Protein AF-0000000083902390 (afdb_homodimer)

Radius of gyration: 23.1 Å; Cα contacts (8 Å, |Δi|>4): 603; chains: 2; bounding box: 113×64×59 Å

Secondary structure (DSSP, 8-state):
----------------S-SEEEESSS--EETTS-EEEEEEESS---EEEEEEEEE-SS-EEEEEEEETTTEEEE-TT-TTTEEEEEE-SSEEEEEE-S--GGG-EEEEEEEEETTTEEEEEEEEE-EE-GGGS--/----------------S-SEEEESTT--EETTS-EEEEEEESS---EEEEEEEEE-SS-EEEEEEEETTTEEEE-TT-TTTEEEEEE-SSEEEEEE-S--GGG-EEEEEEEEETTTEEEEEEEEE-EE-GGGS--

Structure (mmCIF, N/CA/C/O backbone):
data_AF-0000000083902390-model_v1
#
loop_
_entity.id
_entity.type
_entity.pdbx_description
1 polymer 'Ig-like domain-containing protein'
#
loop_
_atom_site.group_PDB
_atom_site.id
_atom_site.type_symbol
_atom_site.label_atom_id
_atom_site.label_alt_id
_atom_site.label_comp_id
_atom_site.label_asym_id
_atom_site.label_entity_id
_atom_site.label_seq_id
_atom_site.pdbx_PDB_ins_code
_atom_site.Cartn_x
_atom_site.Cartn_y
_atom_site.Cartn_z
_atom_site.occupancy
_atom_site.B_iso_or_equiv
_atom_site.auth_seq_id
_atom_site.auth_comp_id
_atom_site.auth_asym_id
_atom_site.auth_atom_id
_atom_site.pdbx_PDB_model_num
ATOM 1 N N . PHE A 1 1 ? 56.688 8.805 22 1 36.19 1 PHE A N 1
ATOM 2 C CA . PHE A 1 1 ? 56 7.875 21.094 1 36.19 1 PHE A CA 1
ATOM 3 C C . PHE A 1 1 ? 54.531 7.77 21.422 1 36.19 1 PHE A C 1
ATOM 5 O O . PHE A 1 1 ? 54.125 6.969 22.281 1 36.19 1 PHE A O 1
ATOM 12 N N . THR A 1 2 ? 53.844 8.969 21.641 1 42.72 2 THR A N 1
ATOM 13 C CA . THR A 1 2 ? 52.406 9.078 21.891 1 42.72 2 THR A CA 1
ATOM 14 C C . THR A 1 2 ? 51.594 8.617 20.672 1 42.72 2 THR A C 1
ATOM 16 O O . THR A 1 2 ? 51.719 9.203 19.594 1 42.72 2 THR A O 1
ATOM 19 N N . ALA A 1 3 ? 51.406 7.199 20.5 1 41.97 3 ALA A N 1
ATOM 20 C CA . ALA A 1 3 ? 50.531 6.562 19.531 1 41.97 3 ALA A CA 1
ATOM 21 C C . ALA A 1 3 ? 49.125 7.176 19.547 1 41.97 3 ALA A C 1
ATOM 23 O O . ALA A 1 3 ? 48.438 7.148 20.578 1 41.97 3 ALA A O 1
ATOM 24 N N . ASN A 1 4 ? 48.875 8.266 18.859 1 47.88 4 ASN A N 1
ATOM 25 C CA . ASN A 1 4 ? 47.562 8.805 18.578 1 47.88 4 ASN A CA 1
ATOM 26 C C . ASN A 1 4 ? 46.656 7.762 17.938 1 47.88 4 ASN A C 1
ATOM 28 O O . ASN A 1 4 ? 46.844 7.402 16.781 1 47.88 4 ASN A O 1
ATOM 32 N N . LEU A 1 5 ? 46.125 6.762 18.656 1 40.41 5 LEU A N 1
ATOM 33 C CA . LEU A 1 5 ? 45.125 5.84 18.125 1 40.41 5 LEU A CA 1
ATOM 34 C C . LEU A 1 5 ? 43.906 6.598 17.609 1 40.41 5 LEU A C 1
ATOM 36 O O . LEU A 1 5 ? 43.156 7.195 18.391 1 40.41 5 LEU A O 1
ATOM 40 N N . LYS A 1 6 ? 44 7.109 16.391 1 46 6 LYS A N 1
ATOM 41 C CA . LYS A 1 6 ? 42.812 7.613 15.703 1 46 6 LYS A CA 1
ATOM 42 C C . LYS A 1 6 ? 41.719 6.57 15.672 1 46 6 LYS A C 1
ATOM 44 O O . LYS A 1 6 ? 41.875 5.488 15.102 1 46 6 LYS A O 1
ATOM 49 N N . THR A 1 7 ? 40.75 6.562 16.641 1 49.62 7 THR A N 1
ATOM 50 C CA . THR A 1 7 ? 39.531 5.758 16.594 1 49.62 7 THR A CA 1
ATOM 51 C C . THR A 1 7 ? 38.812 5.957 15.273 1 49.62 7 THR A C 1
ATOM 53 O O . THR A 1 7 ? 38.375 7.066 14.953 1 49.62 7 THR A O 1
ATOM 56 N N . LEU A 1 8 ? 39.094 5.254 14.227 1 48.78 8 LEU A N 1
ATOM 57 C CA . LEU A 1 8 ? 38.25 5.168 13.016 1 48.78 8 LEU A CA 1
ATOM 58 C C . LEU A 1 8 ? 36.812 4.828 13.359 1 48.78 8 LEU A C 1
ATOM 60 O O . LEU A 1 8 ? 36.531 3.73 13.844 1 48.78 8 LEU A O 1
ATOM 64 N N . ILE A 1 9 ? 36.031 5.855 13.75 1 48.84 9 ILE A N 1
ATOM 65 C CA . ILE A 1 9 ? 34.594 5.691 13.891 1 48.84 9 ILE A CA 1
ATOM 66 C C . ILE A 1 9 ? 34 5.082 12.617 1 48.84 9 ILE A C 1
ATOM 68 O O . ILE A 1 9 ? 33.969 5.734 11.57 1 48.84 9 ILE A O 1
ATOM 72 N N . VAL A 1 10 ? 34.219 3.84 12.328 1 48 10 VAL A N 1
ATOM 73 C CA . VAL A 1 10 ? 33.531 3.141 11.242 1 48 10 VAL A CA 1
ATOM 74 C C . VAL A 1 10 ? 32 3.326 11.383 1 48 10 VAL A C 1
ATOM 76 O O . VAL A 1 10 ? 31.406 2.838 12.336 1 48 10 VAL A O 1
ATOM 79 N N . LEU A 1 11 ? 31.469 4.453 11.016 1 40.28 11 LEU A N 1
ATOM 80 C CA . LEU A 1 11 ? 30.031 4.594 10.812 1 40.28 11 LEU A CA 1
ATOM 81 C C . LEU A 1 11 ? 29.484 3.445 9.961 1 40.28 11 LEU A C 1
ATOM 83 O O . LEU A 1 11 ? 29.719 3.404 8.75 1 40.28 11 LEU A O 1
ATOM 87 N N . LYS A 1 12 ? 29.438 2.285 10.539 1 42.78 12 LYS A N 1
ATOM 88 C CA . LYS A 1 12 ? 28.688 1.219 9.891 1 42.78 12 LYS A CA 1
ATOM 89 C C . LYS A 1 12 ? 27.359 1.739 9.344 1 42.78 12 LYS A C 1
ATOM 91 O O . LYS A 1 12 ? 26.484 2.15 10.109 1 42.78 12 LYS A O 1
ATOM 96 N N . LEU A 1 13 ? 27.359 2.414 8.219 1 43.66 13 LEU A N 1
ATOM 97 C CA . LEU A 1 13 ? 26.109 2.605 7.488 1 43.66 13 LEU A CA 1
ATOM 98 C C . LEU A 1 13 ? 25.25 1.348 7.547 1 43.66 13 LEU A C 1
ATOM 100 O O . LEU A 1 13 ? 25.484 0.392 6.805 1 43.66 13 LEU A O 1
ATOM 104 N N . LEU A 1 14 ? 24.875 1.017 8.664 1 44.88 14 LEU A N 1
ATOM 105 C CA . LEU A 1 14 ? 23.781 0.05 8.672 1 44.88 14 LEU A CA 1
ATOM 106 C C . LEU A 1 14 ? 22.781 0.354 7.57 1 44.88 14 LEU A C 1
ATOM 108 O O . LEU A 1 14 ? 22.062 1.362 7.629 1 44.88 14 LEU A O 1
ATOM 112 N N . ARG A 1 15 ? 23.125 0.021 6.312 1 44.94 15 ARG A N 1
ATOM 113 C CA . ARG A 1 15 ? 22.156 0.069 5.227 1 44.94 15 ARG A CA 1
ATOM 114 C C . ARG A 1 15 ? 20.766 -0.348 5.707 1 44.94 15 ARG A C 1
ATOM 116 O O . ARG A 1 15 ? 20.547 -1.515 6.039 1 44.94 15 ARG A O 1
ATOM 123 N N . SER A 1 16 ? 20.062 0.597 6.34 1 52.31 16 SER A N 1
ATOM 124 C CA . SER A 1 16 ? 18.672 0.329 6.664 1 52.31 16 SER A CA 1
ATOM 125 C C . SER A 1 16 ? 17.891 -0.149 5.441 1 52.31 16 SER A C 1
ATOM 127 O O . SER A 1 16 ? 18 0.441 4.363 1 52.31 16 SER A O 1
ATOM 129 N N . TRP A 1 17 ? 17.453 -1.307 5.34 1 61.53 17 TRP A N 1
ATOM 130 C CA . TRP A 1 17 ? 16.625 -1.966 4.344 1 61.53 17 TRP A CA 1
ATOM 131 C C . TRP A 1 17 ? 15.375 -1.135 4.039 1 61.53 17 TRP A C 1
ATOM 133 O O . TRP A 1 17 ? 14.625 -1.444 3.111 1 61.53 17 TRP A O 1
ATOM 143 N N . GLN A 1 18 ? 15.453 0.035 4.707 1 73.81 18 GLN A N 1
ATOM 144 C CA . GLN A 1 18 ? 14.25 0.835 4.504 1 73.81 18 GLN A CA 1
ATOM 145 C C . GLN A 1 18 ? 14.438 1.815 3.35 1 73.81 18 GLN A C 1
ATOM 147 O O . GLN A 1 18 ? 15.344 2.65 3.371 1 73.81 18 GLN A O 1
ATOM 152 N N . LYS A 1 19 ? 13.586 1.744 2.396 1 90.12 19 LYS A N 1
ATOM 153 C CA . LYS A 1 19 ? 13.648 2.553 1.183 1 90.12 19 LYS A CA 1
ATOM 154 C C . LYS A 1 19 ? 13.016 3.922 1.398 1 90.12 19 LYS A C 1
ATOM 156 O O . LYS A 1 19 ? 13.242 4.852 0.62 1 90.12 19 LYS A O 1
ATOM 161 N N . ILE A 1 20 ? 12.328 4.117 2.525 1 94.12 20 ILE A N 1
ATOM 162 C CA . ILE A 1 20 ? 11.625 5.363 2.814 1 94.12 20 ILE A CA 1
ATOM 163 C C . ILE A 1 20 ? 12.055 5.898 4.176 1 94.12 20 ILE A C 1
ATOM 165 O O . ILE A 1 20 ? 12.086 5.152 5.16 1 94.12 20 ILE A O 1
ATOM 169 N N . GLN A 1 21 ? 12.453 7.188 4.262 1 93.81 21 GLN A N 1
ATOM 170 C CA . GLN A 1 21 ? 12.656 7.891 5.523 1 93.81 21 GLN A CA 1
ATOM 171 C C . GLN A 1 21 ? 11.383 8.586 5.98 1 93.81 21 GLN A C 1
ATOM 173 O O . GLN A 1 21 ? 10.789 9.367 5.227 1 93.81 21 GLN A O 1
ATOM 178 N N . VAL A 1 22 ? 11.055 8.289 7.176 1 93.19 22 VAL A N 1
ATOM 179 C CA . VAL A 1 22 ? 9.844 8.883 7.723 1 93.19 22 VAL A CA 1
ATOM 180 C C . VAL A 1 22 ? 10.203 9.828 8.875 1 93.19 22 VAL A C 1
ATOM 182 O O . VAL A 1 22 ? 11.078 9.523 9.68 1 93.19 22 VAL A O 1
ATOM 185 N N . MET A 1 23 ? 9.523 10.93 8.852 1 87.44 23 MET A N 1
ATOM 186 C CA . MET A 1 23 ? 9.648 11.875 9.961 1 87.44 23 MET A CA 1
ATOM 187 C C . MET A 1 23 ? 8.289 12.172 10.586 1 87.44 23 MET A C 1
ATOM 189 O O . MET A 1 23 ? 7.285 12.25 9.883 1 87.44 23 MET A O 1
ATOM 193 N N . GLY A 1 24 ? 8.219 12.359 12.031 1 72.31 24 GLY A N 1
ATOM 194 C CA . GLY A 1 24 ? 7.004 12.695 12.766 1 72.31 24 GLY A CA 1
ATOM 195 C C . GLY A 1 24 ? 6.629 11.664 13.805 1 72.31 24 GLY A C 1
ATOM 196 O O . GLY A 1 24 ? 5.715 11.883 14.602 1 72.31 24 GLY A O 1
ATOM 197 N N . GLU A 1 25 ? 7.199 10.328 13.719 1 63.97 25 GLU A N 1
ATOM 198 C CA . GLU A 1 25 ? 6.848 9.195 14.578 1 63.97 25 GLU A CA 1
ATOM 199 C C . GLU A 1 25 ? 6.969 9.57 16.062 1 63.97 25 GLU A C 1
ATOM 201 O O . GLU A 1 25 ? 6.168 9.125 16.875 1 63.97 25 GLU A O 1
ATOM 206 N N . LYS A 1 26 ? 8.086 10.227 16.422 1 62 26 LYS A N 1
ATOM 207 C CA . LYS A 1 26 ? 8.555 10.117 17.797 1 62 26 LYS A CA 1
ATOM 208 C C . LYS A 1 26 ? 7.941 11.211 18.672 1 62 26 LYS A C 1
ATOM 210 O O . LYS A 1 26 ? 8.039 11.156 19.906 1 62 26 LYS A O 1
ATOM 215 N N . LEU A 1 27 ? 7.23 12.086 18.141 1 65.38 27 LEU A N 1
ATOM 216 C CA . LEU A 1 27 ? 6.875 13.07 19.156 1 65.38 27 LEU A CA 1
ATOM 217 C C . LEU A 1 27 ? 5.363 13.25 19.25 1 65.38 27 LEU A C 1
ATOM 219 O O . LEU A 1 27 ? 4.691 13.359 18.219 1 65.38 27 LEU A O 1
ATOM 223 N N . GLY A 1 28 ? 4.629 12.742 20.359 1 87.62 28 GLY A N 1
ATOM 224 C CA . GLY A 1 28 ? 3.229 13.008 20.656 1 87.62 28 GLY A CA 1
ATOM 225 C C . GLY A 1 28 ? 2.836 14.453 20.422 1 87.62 28 GLY A C 1
ATOM 226 O O . GLY A 1 28 ? 3.67 15.352 20.531 1 87.62 28 GLY A O 1
ATOM 227 N N . THR A 1 29 ? 1.755 14.641 19.922 1 94.69 29 THR A N 1
ATOM 228 C CA . THR A 1 29 ? 1.201 15.969 19.703 1 94.69 29 THR A CA 1
ATOM 229 C C . THR A 1 29 ? 0.024 16.219 20.625 1 94.69 29 THR A C 1
ATOM 231 O O . THR A 1 29 ? -0.814 15.344 20.844 1 94.69 29 THR A O 1
ATOM 234 N N . ALA A 1 30 ? 0.014 17.438 21.219 1 94.62 30 ALA A N 1
ATOM 235 C CA . ALA A 1 30 ? -1.088 17.781 22.109 1 94.62 30 ALA A CA 1
ATOM 236 C C . ALA A 1 30 ? -2.365 18.062 21.328 1 94.62 30 ALA A C 1
ATOM 238 O O . ALA A 1 30 ? -2.312 18.594 20.219 1 94.62 30 ALA A O 1
ATOM 239 N N . VAL A 1 31 ? -3.492 17.703 22.016 1 96.38 31 VAL A N 1
ATOM 240 C CA . VAL A 1 31 ? -4.785 18.047 21.438 1 96.38 31 VAL A CA 1
ATOM 241 C C . VAL A 1 31 ? -4.816 19.531 21.094 1 96.38 31 VAL A C 1
ATOM 243 O O . VAL A 1 31 ? -4.391 20.375 21.891 1 96.38 31 VAL A O 1
ATOM 246 N N . GLY A 1 32 ? -5.348 19.812 19.875 1 96.44 32 GLY A N 1
ATOM 247 C CA . GLY A 1 32 ? -5.48 21.188 19.438 1 96.44 32 GLY A CA 1
ATOM 248 C C . GLY A 1 32 ? -4.297 21.688 18.625 1 96.44 32 GLY A C 1
ATOM 249 O O . GLY A 1 32 ? -4.379 22.719 17.969 1 96.44 32 GLY A O 1
ATOM 250 N N . GLU A 1 33 ? -3.203 21.016 18.688 1 96.06 33 GLU A N 1
ATOM 251 C CA . GLU A 1 33 ? -2.02 21.375 17.922 1 96.06 33 GLU A CA 1
ATOM 252 C C . GLU A 1 33 ? -2 20.672 16.562 1 96.06 33 GLU A C 1
ATOM 254 O O . GLU A 1 33 ? -2.814 19.781 16.312 1 96.06 33 GLU A O 1
ATOM 259 N N . ASP A 1 34 ? -1.104 21.109 15.727 1 96.31 34 ASP A N 1
ATOM 260 C CA . ASP A 1 34 ? -0.92 20.5 14.422 1 96.31 34 ASP A CA 1
ATOM 261 C C . ASP A 1 34 ? 0.193 19.453 14.461 1 96.31 34 ASP A C 1
ATOM 263 O O . ASP A 1 34 ? 1.156 19.594 15.211 1 96.31 34 ASP A O 1
ATOM 267 N N . ALA A 1 35 ? 0.021 18.453 13.664 1 96.5 35 ALA A N 1
ATOM 268 C CA . ALA A 1 35 ? 1.023 17.406 13.617 1 96.5 35 ALA A CA 1
ATOM 269 C C . ALA A 1 35 ? 1.551 17.203 12.195 1 96.5 35 ALA A C 1
ATOM 271 O O . ALA A 1 35 ? 0.817 16.766 11.312 1 96.5 35 ALA A O 1
ATOM 272 N N . PRO A 1 36 ? 2.855 17.438 11.953 1 96.88 36 PRO A N 1
ATOM 273 C CA . PRO A 1 36 ? 3.445 17.188 10.633 1 96.88 36 PRO A CA 1
ATOM 274 C C . PRO A 1 36 ? 3.871 15.734 10.445 1 96.88 36 PRO A C 1
ATOM 276 O O . PRO A 1 36 ? 4.379 15.109 11.383 1 96.88 36 PRO A O 1
ATOM 279 N N . LEU A 1 37 ? 3.607 15.227 9.297 1 96.94 37 LEU A N 1
ATOM 280 C CA . LEU A 1 37 ? 4.098 13.93 8.844 1 96.94 37 LEU A CA 1
ATOM 281 C C . LEU A 1 37 ? 4.824 14.055 7.508 1 96.94 37 LEU A C 1
ATOM 283 O O . LEU A 1 37 ? 4.336 14.734 6.594 1 96.94 37 LEU A O 1
ATOM 287 N N . SER A 1 38 ? 5.984 13.367 7.402 1 97.38 38 SER A N 1
ATOM 288 C CA . SER A 1 38 ? 6.77 13.484 6.18 1 97.38 38 SER A CA 1
ATOM 289 C C . SER A 1 38 ? 7.379 12.148 5.781 1 97.38 38 SER A C 1
ATOM 291 O O . SER A 1 38 ? 7.777 11.359 6.641 1 97.38 38 SER A O 1
ATOM 293 N N . CYS A 1 39 ? 7.422 11.945 4.508 1 97.44 39 CYS A N 1
ATOM 294 C CA . CYS A 1 39 ? 8.086 10.797 3.91 1 97.44 39 CYS A CA 1
ATOM 295 C C . CYS A 1 39 ? 9.039 11.227 2.797 1 97.44 39 CYS A C 1
ATOM 297 O O . CYS A 1 39 ? 8.719 12.133 2.023 1 97.44 39 CYS A O 1
ATOM 299 N N . GLN A 1 40 ? 10.156 10.539 2.748 1 98 40 GLN A N 1
ATOM 300 C CA . GLN A 1 40 ? 11.109 10.805 1.682 1 98 40 GLN A CA 1
ATOM 301 C C . GLN A 1 40 ? 11.727 9.516 1.149 1 98 40 GLN A C 1
ATOM 303 O O . GLN A 1 40 ? 12.18 8.672 1.925 1 98 40 GLN A O 1
ATOM 308 N N . LEU A 1 41 ? 11.664 9.422 -0.168 1 97.12 41 LEU A N 1
ATOM 309 C CA . LEU A 1 41 ? 12.375 8.32 -0.798 1 97.12 41 LEU A CA 1
ATOM 310 C C . LEU A 1 41 ? 13.883 8.547 -0.751 1 97.12 41 LEU A C 1
ATOM 312 O O . LEU A 1 41 ? 14.359 9.633 -1.087 1 97.12 41 LEU A O 1
ATOM 316 N N . LEU A 1 42 ? 14.57 7.477 -0.36 1 95.56 42 LEU A N 1
ATOM 317 C CA . LEU A 1 42 ? 16.016 7.594 -0.234 1 95.56 42 LEU A CA 1
ATOM 318 C C . LEU A 1 42 ? 16.703 7.367 -1.578 1 95.56 42 LEU A C 1
ATOM 320 O O . LEU A 1 42 ? 17.859 7.754 -1.766 1 95.56 42 LEU A O 1
ATOM 324 N N . GLU A 1 43 ? 16.094 6.703 -2.461 1 94.19 43 GLU A N 1
ATOM 325 C CA . GLU A 1 43 ? 16.578 6.508 -3.822 1 94.19 43 GLU A CA 1
ATOM 326 C C . GLU A 1 43 ? 15.672 7.207 -4.836 1 94.19 43 GLU A C 1
ATOM 328 O O . GLU A 1 43 ? 14.469 7.34 -4.609 1 94.19 43 GLU A O 1
ATOM 333 N N . THR A 1 44 ? 16.312 7.652 -5.891 1 95.31 44 THR A N 1
ATOM 334 C CA . THR A 1 44 ? 15.523 8.242 -6.961 1 95.31 44 THR A CA 1
ATOM 335 C C . THR A 1 44 ? 14.773 7.156 -7.734 1 95.31 44 THR A C 1
ATOM 337 O O . THR A 1 44 ? 15.383 6.184 -8.195 1 95.31 44 THR A O 1
ATOM 340 N N . LYS A 1 45 ? 13.492 7.324 -7.852 1 97.19 45 LYS A N 1
ATOM 341 C CA . LYS A 1 45 ? 12.633 6.414 -8.609 1 97.19 45 LYS A CA 1
ATOM 342 C C . LYS A 1 45 ? 11.68 7.188 -9.516 1 97.19 45 LYS A C 1
ATOM 344 O O . LYS A 1 45 ? 11.516 8.398 -9.367 1 97.19 45 LYS A O 1
ATOM 349 N N . ASP A 1 46 ? 11.195 6.461 -10.531 1 96.94 46 ASP A N 1
ATOM 350 C CA . ASP A 1 46 ? 10.102 7.016 -11.328 1 96.94 46 ASP A CA 1
ATOM 351 C C . ASP A 1 46 ? 8.766 6.863 -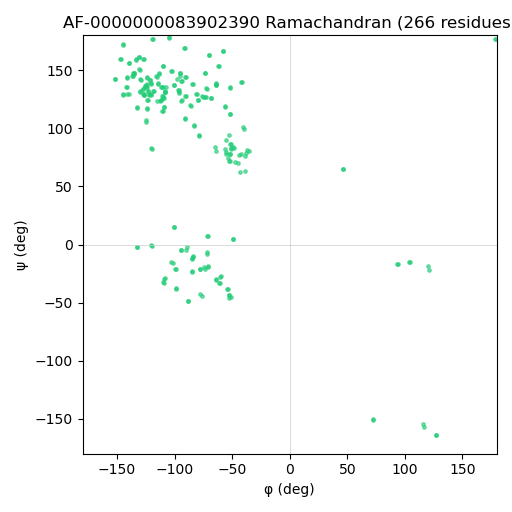10.609 1 96.94 46 ASP A C 1
ATOM 353 O O . ASP A 1 46 ? 8.086 5.848 -10.758 1 96.94 46 ASP A O 1
ATOM 357 N N . VAL A 1 47 ? 8.422 7.906 -9.883 1 97.88 47 VAL A N 1
ATOM 358 C CA . VAL A 1 47 ? 7.195 7.887 -9.086 1 97.88 47 VAL A CA 1
ATOM 359 C C . VAL A 1 47 ? 6.066 8.562 -9.859 1 97.88 47 VAL A C 1
ATOM 361 O O . VAL A 1 47 ? 6.23 9.672 -10.367 1 97.88 47 VAL A O 1
ATOM 364 N N . GLN A 1 48 ? 4.941 7.918 -9.883 1 97 48 GLN A N 1
ATOM 365 C CA . GLN A 1 48 ? 3.809 8.477 -10.617 1 97 48 GLN A CA 1
ATOM 366 C C . GLN A 1 48 ? 2.85 9.203 -9.68 1 97 48 GLN A C 1
ATOM 368 O O . GLN A 1 48 ? 2.268 10.219 -10.047 1 97 48 GLN A O 1
ATOM 373 N N . GLN A 1 49 ? 2.684 8.664 -8.547 1 98.06 49 GLN A N 1
ATOM 374 C CA . GLN A 1 49 ? 1.747 9.203 -7.57 1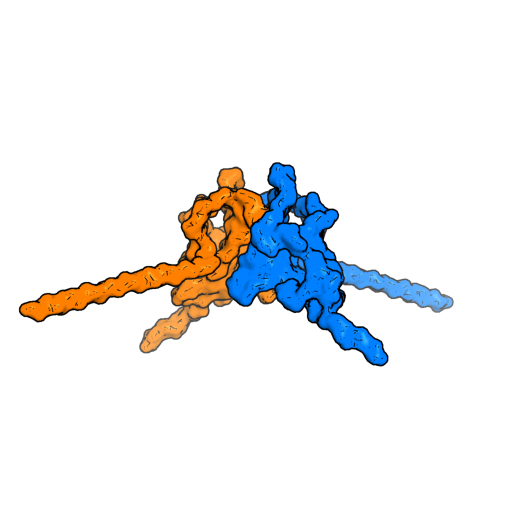 98.06 49 GLN A CA 1
ATOM 375 C C . GLN A 1 49 ? 2.186 8.867 -6.148 1 98.06 49 GLN A C 1
ATOM 377 O O . GLN A 1 49 ? 2.682 7.773 -5.887 1 98.06 49 GLN A O 1
ATOM 382 N N . VAL A 1 50 ? 1.999 9.773 -5.254 1 98.81 50 VAL A N 1
ATOM 383 C CA . VAL A 1 50 ? 2.148 9.523 -3.826 1 98.81 50 VAL A CA 1
ATOM 384 C C . VAL A 1 50 ? 0.777 9.516 -3.154 1 98.81 50 VAL A C 1
ATOM 386 O O . VAL A 1 50 ? -0.047 10.398 -3.408 1 98.81 50 VAL A O 1
ATOM 389 N N . THR A 1 51 ? 0.503 8.508 -2.344 1 98.81 51 THR A N 1
ATOM 390 C CA . THR A 1 51 ? -0.76 8.383 -1.624 1 98.81 51 THR 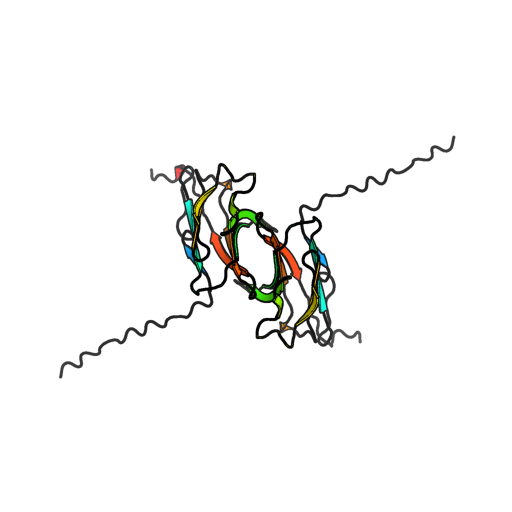A CA 1
ATOM 391 C C . THR A 1 51 ? -0.528 8.391 -0.116 1 98.81 51 THR A C 1
ATOM 393 O O . THR A 1 51 ? 0.39 7.738 0.38 1 98.81 51 THR A O 1
ATOM 396 N N . TRP A 1 52 ? -1.27 9.172 0.602 1 98.75 52 TRP A N 1
ATOM 397 C CA . TRP A 1 52 ? -1.335 9.109 2.059 1 98.75 52 TRP A CA 1
ATOM 398 C C . TRP A 1 52 ? -2.582 8.359 2.514 1 98.75 52 TRP A C 1
ATOM 400 O O . TRP A 1 52 ? -3.67 8.562 1.971 1 98.75 52 TRP A O 1
ATOM 410 N N . GLN A 1 53 ? -2.342 7.52 3.52 1 98.5 53 GLN A N 1
ATOM 411 C CA . GLN A 1 53 ? -3.443 6.73 4.055 1 98.5 53 GLN A CA 1
ATOM 412 C C . GLN A 1 53 ? -3.422 6.719 5.582 1 98.5 53 GLN A C 1
ATOM 414 O O . GLN A 1 53 ? -2.352 6.762 6.191 1 98.5 53 GLN A O 1
ATOM 419 N N . LYS A 1 54 ? -4.625 6.656 6.129 1 97.44 54 LYS A N 1
ATOM 420 C CA . LYS A 1 54 ? -4.758 6.34 7.547 1 97.44 54 LYS A CA 1
ATOM 421 C C . LYS A 1 54 ? -5.039 4.855 7.754 1 97.44 54 LYS A C 1
ATOM 423 O O . LYS A 1 54 ? -5.891 4.277 7.074 1 97.44 54 LYS A O 1
ATOM 428 N N . VAL A 1 55 ? -4.254 4.254 8.68 1 96.56 55 VAL A N 1
ATOM 429 C CA . VAL A 1 55 ? -4.434 2.836 8.969 1 96.56 55 VAL A CA 1
ATOM 430 C C . VAL A 1 55 ? -5.621 2.646 9.906 1 96.56 55 VAL A C 1
ATOM 432 O O . VAL A 1 55 ? -5.699 3.285 10.961 1 96.56 55 VAL A O 1
ATOM 435 N N . LEU A 1 56 ? -6.539 1.848 9.484 1 95.25 56 LEU A N 1
ATOM 436 C CA . LEU A 1 56 ? -7.652 1.431 10.328 1 95.25 56 LEU A CA 1
ATOM 437 C C . LEU A 1 56 ? -7.465 -0.005 10.805 1 95.25 56 LEU A C 1
ATOM 439 O O . LEU A 1 56 ? -6.402 -0.596 10.602 1 95.25 56 LEU A O 1
ATOM 443 N N . GLU A 1 57 ? -8.281 -0.561 11.555 1 89.38 57 GLU A N 1
ATOM 444 C CA . GLU A 1 57 ? -8.125 -1.876 12.164 1 89.38 57 GLU A CA 1
ATOM 445 C C . GLU A 1 57 ? -7.809 -2.939 11.125 1 89.38 57 GLU A C 1
ATOM 447 O O . GLU A 1 57 ? -6.844 -3.693 11.273 1 89.38 57 GLU A O 1
ATOM 452 N N . ARG A 1 58 ? -8.461 -2.957 10.016 1 85.25 58 ARG A N 1
ATOM 453 C CA . ARG A 1 58 ? -8.297 -4.047 9.062 1 85.25 58 ARG A CA 1
ATOM 454 C C . ARG A 1 58 ? -8.086 -3.514 7.645 1 85.25 58 ARG A C 1
ATOM 456 O O . ARG A 1 58 ? -8 -4.289 6.691 1 85.25 58 ARG A O 1
ATOM 463 N N . THR A 1 59 ? -8.148 -2.207 7.582 1 91.62 59 THR A N 1
ATOM 464 C CA . THR A 1 59 ? -8.07 -1.581 6.266 1 91.62 59 THR A CA 1
ATOM 465 C C . THR A 1 59 ? -7.316 -0.256 6.344 1 91.62 59 THR A C 1
ATOM 467 O O . THR A 1 59 ? -6.781 0.1 7.395 1 91.62 59 THR A O 1
ATOM 470 N N . GLU A 1 60 ? -7.074 0.293 5.242 1 96 60 GLU A N 1
ATOM 471 C CA . GLU A 1 60 ? -6.559 1.654 5.125 1 96 60 GLU A CA 1
ATOM 472 C C . GLU A 1 60 ? -7.559 2.564 4.418 1 96 60 GLU A C 1
ATOM 474 O O . GLU A 1 60 ? -8.266 2.131 3.506 1 96 60 GLU A O 1
ATOM 479 N N . ARG A 1 61 ? -7.562 3.732 4.859 1 96.81 61 ARG A N 1
ATOM 480 C CA . ARG A 1 61 ? -8.375 4.75 4.203 1 96.81 61 ARG A CA 1
ATOM 481 C C . ARG A 1 61 ? -7.504 5.785 3.504 1 96.81 61 ARG A C 1
ATOM 483 O O . ARG A 1 61 ? -6.629 6.391 4.125 1 96.81 61 ARG A O 1
ATOM 490 N N . ASN A 1 62 ? -7.801 6.008 2.219 1 98.12 62 ASN A N 1
ATOM 491 C CA . ASN A 1 62 ? -7.066 7.031 1.48 1 98.12 62 ASN A CA 1
ATOM 492 C C . ASN A 1 62 ? -7.387 8.43 1.993 1 98.12 62 ASN A C 1
ATOM 494 O O . ASN A 1 62 ? -8.555 8.828 2.041 1 98.12 62 ASN A O 1
ATOM 498 N N . ILE A 1 63 ? -6.367 9.133 2.332 1 98.69 63 ILE A N 1
ATOM 499 C CA . ILE A 1 63 ? -6.484 10.523 2.768 1 98.69 63 ILE A CA 1
ATOM 500 C C . ILE A 1 63 ? -6.426 11.445 1.557 1 98.69 63 ILE A C 1
ATOM 502 O O . ILE A 1 63 ? -7.23 12.375 1.438 1 98.69 63 ILE A O 1
ATOM 506 N N . GLY A 1 64 ? -5.48 11.25 0.71 1 98.69 64 GLY A N 1
ATOM 507 C CA . GLY A 1 64 ? -5.223 12.055 -0.475 1 98.69 64 GLY A CA 1
ATOM 508 C C . GLY A 1 64 ? -4.008 11.586 -1.257 1 98.69 64 GLY A C 1
ATOM 509 O O . GLY A 1 64 ? -3.361 10.609 -0.883 1 98.69 64 GLY A O 1
ATOM 510 N N . SER A 1 65 ? -3.83 12.305 -2.381 1 98.81 65 SER A N 1
ATOM 511 C CA . SER A 1 65 ? -2.723 11.93 -3.254 1 98.81 65 SER A CA 1
ATOM 512 C C . SER A 1 65 ? -2.125 13.148 -3.949 1 98.81 65 SER A C 1
ATOM 514 O O . SER A 1 65 ? -2.713 14.234 -3.928 1 98.81 65 SER A O 1
ATOM 516 N N . TYR A 1 66 ? -0.923 12.969 -4.383 1 98.88 66 TYR A N 1
ATOM 517 C CA . TYR A 1 66 ? -0.297 13.953 -5.262 1 98.88 66 TYR A CA 1
ATOM 518 C C . TYR A 1 66 ? 0.241 13.281 -6.523 1 98.88 66 TYR A C 1
ATOM 520 O O . TYR A 1 66 ? 0.861 12.219 -6.453 1 98.88 66 TYR A O 1
ATOM 528 N N . SER A 1 67 ? -0.002 13.82 -7.613 1 97.94 67 SER A N 1
ATOM 529 C CA . SER A 1 67 ? 0.611 13.516 -8.898 1 97.94 67 SER A CA 1
ATOM 530 C C . SER A 1 67 ? 0.889 14.781 -9.695 1 97.94 67 SER A C 1
ATOM 532 O O . SER A 1 67 ? 0.304 15.836 -9.422 1 97.94 67 SER A O 1
ATOM 534 N N . GLU A 1 68 ? 1.865 14.68 -10.625 1 97.12 68 GLU A N 1
ATOM 535 C CA . GLU A 1 68 ? 2.188 15.859 -11.422 1 97.12 68 GLU A CA 1
ATOM 536 C C . GLU A 1 68 ? 1.008 16.266 -12.297 1 97.12 68 GLU A C 1
ATOM 538 O O . GLU A 1 68 ? 0.797 17.469 -12.539 1 97.12 68 GLU A O 1
ATOM 543 N N . TYR A 1 69 ? 0.256 15.32 -12.664 1 95.75 69 TYR A N 1
ATOM 544 C CA . TYR A 1 69 ? -0.851 15.602 -13.57 1 95.75 69 TYR A CA 1
ATOM 545 C C . TYR A 1 69 ? -2.02 16.234 -12.828 1 95.75 69 TYR A C 1
ATOM 547 O O . TYR A 1 69 ? -2.564 17.25 -13.273 1 95.75 69 TYR A O 1
ATOM 555 N N . TYR A 1 70 ? -2.414 15.812 -11.664 1 96.81 70 TYR A N 1
ATOM 556 C CA . TYR A 1 70 ? -3.619 16.25 -10.969 1 96.81 70 TYR A CA 1
ATOM 557 C C . TYR A 1 70 ? -3.277 17.234 -9.852 1 96.81 70 TYR A C 1
ATOM 559 O O . TYR A 1 70 ? -4.16 17.922 -9.328 1 96.81 70 TYR A O 1
ATOM 567 N N . GLY A 1 71 ? -2.045 17.234 -9.547 1 98 71 GLY A N 1
ATOM 568 C CA . GLY A 1 71 ? -1.7 17.984 -8.344 1 98 71 GLY A CA 1
ATOM 569 C C . GLY A 1 71 ? -2.152 17.297 -7.066 1 98 71 GLY A C 1
ATOM 570 O O . GLY A 1 71 ? -2.146 16.062 -6.977 1 98 71 GLY A O 1
ATOM 571 N N . VAL A 1 72 ? -2.42 18.109 -6.109 1 98.56 72 VAL A N 1
ATOM 572 C CA . VAL A 1 72 ? -2.857 17.609 -4.809 1 98.56 72 VAL A CA 1
ATOM 573 C C . VAL A 1 72 ? -4.348 17.297 -4.852 1 98.56 72 VAL A C 1
ATOM 575 O O . VAL A 1 72 ? -5.148 18.094 -5.348 1 98.56 72 VAL A O 1
ATOM 578 N N . THR A 1 73 ? -4.668 16.156 -4.43 1 98.31 73 THR A N 1
ATOM 579 C CA . THR A 1 73 ? -6.055 15.75 -4.211 1 98.31 73 THR A CA 1
ATOM 580 C C . THR A 1 73 ? -6.266 15.297 -2.771 1 98.31 73 THR A C 1
ATOM 582 O O . THR A 1 73 ? -5.57 14.398 -2.289 1 98.31 73 THR A O 1
ATOM 585 N N . VAL A 1 74 ? -7.203 15.906 -2.08 1 98.56 74 VAL A N 1
ATOM 586 C CA . VAL A 1 74 ? -7.574 15.484 -0.732 1 98.56 74 VAL A CA 1
ATOM 587 C C . VAL A 1 74 ? -8.984 14.898 -0.744 1 98.56 74 VAL A C 1
ATOM 589 O O . VAL A 1 74 ? -9.914 15.516 -1.259 1 98.56 74 VAL A O 1
ATOM 592 N N . ASN A 1 75 ? -9.078 13.68 -0.262 1 97.25 75 ASN A N 1
ATOM 593 C CA . ASN A 1 75 ? -10.359 12.977 -0.296 1 97.25 75 ASN A CA 1
ATOM 594 C C . ASN A 1 75 ? -11.359 13.594 0.674 1 97.25 75 ASN A C 1
ATOM 596 O O . ASN A 1 75 ? -10.969 14.211 1.666 1 97.25 75 ASN A O 1
ATOM 600 N N . ASP A 1 76 ? -12.625 13.195 0.389 1 94.5 76 ASP A N 1
ATOM 601 C CA . ASP A 1 76 ? -13.695 13.719 1.237 1 94.5 76 ASP A CA 1
ATOM 602 C C . ASP A 1 76 ? -13.539 13.234 2.678 1 94.5 76 ASP A C 1
ATOM 604 O O . ASP A 1 76 ? -13.172 12.086 2.918 1 94.5 76 ASP A O 1
ATOM 608 N N . GLY A 1 77 ? -13.703 13.969 3.676 1 95.31 77 GLY A N 1
ATOM 609 C CA . GLY A 1 77 ? -13.594 13.648 5.09 1 95.31 77 GLY A CA 1
ATOM 610 C C . GLY A 1 77 ? -12.32 14.18 5.719 1 95.31 77 GLY A C 1
ATOM 611 O O . GLY A 1 77 ? -12.203 14.234 6.945 1 95.31 77 GLY A O 1
ATOM 612 N N . PHE A 1 78 ? -11.453 14.539 4.695 1 98 78 PHE A N 1
ATOM 613 C CA . PHE A 1 78 ? -10.18 14.992 5.242 1 98 78 PHE A CA 1
ATOM 614 C C . PHE A 1 78 ? -9.898 16.438 4.824 1 98 78 PHE A C 1
ATOM 616 O O . PHE A 1 78 ? -8.883 17.016 5.219 1 98 78 PHE A O 1
ATOM 623 N N . LYS A 1 79 ? -10.703 17.031 4.098 1 97.38 79 LYS A N 1
ATOM 624 C CA . LYS A 1 79 ? -10.438 18.344 3.482 1 97.38 79 LYS A CA 1
ATOM 625 C C . LYS A 1 79 ? -10.188 19.406 4.543 1 97.38 79 LYS A C 1
ATOM 627 O O . LYS A 1 79 ? -9.367 20.297 4.344 1 97.38 79 LYS A O 1
ATOM 632 N N . ASP A 1 80 ? -10.828 19.297 5.664 1 96 80 ASP A N 1
ATOM 633 C CA . ASP A 1 80 ? -10.648 20.297 6.715 1 96 80 ASP A CA 1
ATOM 634 C C . ASP A 1 80 ? -9.578 19.844 7.715 1 96 80 ASP A C 1
ATOM 636 O O . ASP A 1 80 ? -9.195 20.609 8.602 1 96 80 ASP A O 1
ATOM 640 N N . LYS A 1 81 ? -9.117 18.75 7.57 1 98.19 81 LYS A N 1
ATOM 641 C CA . LYS A 1 81 ? -8.273 18.125 8.594 1 98.19 81 LYS A CA 1
ATOM 642 C C . LYS A 1 81 ? -6.828 18.031 8.125 1 98.19 81 LYS A C 1
ATOM 644 O O . LYS A 1 81 ? -5.902 18.125 8.93 1 98.19 81 LYS A O 1
ATOM 649 N N . VAL A 1 82 ? -6.656 17.844 6.773 1 98.5 82 VAL A N 1
ATOM 650 C CA . VAL A 1 82 ? -5.312 17.547 6.289 1 98.5 82 VAL A CA 1
ATOM 651 C C . VAL A 1 82 ? -4.902 18.562 5.227 1 98.5 82 VAL A C 1
ATOM 653 O O . VAL A 1 82 ? -5.707 18.922 4.367 1 98.5 82 VAL A O 1
ATOM 656 N N . GLN A 1 83 ? -3.666 19 5.312 1 98.5 83 GLN A N 1
ATOM 657 C CA . GLN A 1 83 ? -3.07 19.875 4.32 1 98.5 83 GLN A CA 1
ATOM 658 C C . GLN A 1 83 ? -1.715 19.359 3.854 1 98.5 83 GLN A C 1
ATOM 660 O O . GLN A 1 83 ? -0.87 19 4.672 1 98.5 83 GLN A O 1
ATOM 665 N N . PHE A 1 84 ? -1.59 19.344 2.539 1 98.81 84 PHE A N 1
ATOM 666 C CA . PHE A 1 84 ? -0.267 19.047 2.006 1 98.81 84 PHE A CA 1
ATOM 667 C C . PHE A 1 84 ? 0.666 20.234 2.158 1 98.81 84 PHE A C 1
ATOM 669 O O . PHE A 1 84 ? 0.33 21.344 1.746 1 98.81 84 PHE A O 1
ATOM 676 N N . THR A 1 85 ? 1.863 20 2.77 1 98.5 85 THR A N 1
ATOM 677 C CA . THR A 1 85 ? 2.805 21.094 2.988 1 98.5 85 THR A CA 1
ATOM 678 C C . THR A 1 85 ? 4.012 20.953 2.062 1 98.5 85 THR A C 1
ATOM 680 O O . THR A 1 85 ? 4.684 21.953 1.769 1 98.5 85 THR A O 1
ATOM 683 N N . GLU A 1 86 ? 4.402 19.781 1.664 1 98.5 86 GLU A N 1
ATOM 684 C CA . GLU A 1 86 ? 5.336 19.484 0.586 1 98.5 86 GLU A CA 1
ATOM 685 C C . GLU A 1 86 ? 4.785 18.391 -0.333 1 98.5 86 GLU A C 1
ATOM 687 O O . GLU A 1 86 ? 4.543 17.266 0.103 1 98.5 86 GLU A O 1
ATOM 692 N N . ALA A 1 87 ? 4.598 18.812 -1.574 1 98.5 87 ALA A N 1
ATOM 693 C CA . ALA A 1 87 ? 4.027 17.891 -2.549 1 98.5 87 ALA A CA 1
ATOM 694 C C . ALA A 1 87 ? 4.984 17.656 -3.713 1 98.5 87 ALA A C 1
ATOM 696 O O . ALA A 1 87 ? 4.883 18.328 -4.75 1 98.5 87 ALA A O 1
ATOM 697 N N . LYS A 1 88 ? 5.867 16.812 -3.51 1 98.31 88 LYS A N 1
ATOM 698 C CA . LYS A 1 88 ? 6.785 16.328 -4.535 1 98.31 88 LYS A CA 1
ATOM 699 C C . LYS A 1 88 ? 6.762 14.805 -4.621 1 98.31 88 LYS A C 1
ATOM 701 O O . LYS A 1 88 ? 6.418 14.125 -3.652 1 98.31 88 LYS A O 1
ATOM 706 N N . LEU A 1 89 ? 7.199 14.312 -5.703 1 98.56 89 LEU A N 1
ATOM 707 C CA . LEU A 1 89 ? 7.109 12.875 -5.945 1 98.56 89 LEU A CA 1
ATOM 708 C C . LEU A 1 89 ? 8.203 12.125 -5.191 1 98.56 89 LEU A C 1
ATOM 710 O O . LEU A 1 89 ? 8.07 10.93 -4.926 1 98.56 89 LEU A O 1
ATOM 714 N N . GLN A 1 90 ? 9.297 12.781 -4.805 1 98.31 90 GLN A N 1
ATOM 715 C CA . GLN A 1 90 ? 10.375 12.133 -4.062 1 98.31 90 GLN A CA 1
ATOM 716 C C . GLN A 1 90 ? 10.266 12.414 -2.568 1 98.31 90 GLN A C 1
ATOM 718 O O . GLN A 1 90 ? 10.883 11.734 -1.753 1 98.31 90 GLN A O 1
ATOM 723 N N . LYS A 1 91 ? 9.602 13.422 -2.264 1 98.44 91 LYS A N 1
ATOM 724 C CA . LYS A 1 91 ? 9.367 13.852 -0.889 1 98.44 91 LYS A CA 1
ATOM 725 C C . LYS A 1 91 ? 7.973 14.453 -0.732 1 98.44 91 LYS A C 1
ATOM 727 O O . LYS A 1 91 ? 7.578 15.328 -1.508 1 98.44 91 LYS A O 1
ATOM 732 N N . ASN A 1 92 ? 7.23 13.984 0.248 1 98.81 92 ASN A N 1
ATOM 733 C CA . ASN A 1 92 ? 5.859 14.438 0.445 1 98.81 92 ASN A CA 1
ATOM 734 C C . ASN A 1 92 ? 5.523 14.586 1.926 1 98.81 92 ASN A C 1
ATOM 736 O O . ASN A 1 92 ? 5.895 13.742 2.74 1 98.81 92 ASN A O 1
ATOM 740 N N . SER A 1 93 ? 4.871 15.695 2.254 1 98.38 93 SER A N 1
ATOM 741 C CA . SER A 1 93 ? 4.543 15.984 3.646 1 98.38 93 SER A CA 1
ATOM 742 C C . SER A 1 93 ? 3.111 16.5 3.783 1 98.38 93 SER A C 1
ATOM 744 O O . SER A 1 93 ? 2.627 17.25 2.932 1 98.38 93 SER A O 1
ATOM 746 N N . ILE A 1 94 ? 2.539 16.109 4.871 1 98.25 94 ILE A N 1
ATOM 747 C CA . ILE A 1 94 ? 1.217 16.609 5.227 1 98.25 94 ILE A CA 1
ATOM 748 C C . ILE A 1 94 ? 1.223 17.094 6.676 1 98.25 94 ILE A C 1
ATOM 750 O O . ILE A 1 94 ? 2.141 16.781 7.438 1 98.25 94 ILE A O 1
ATOM 754 N N . VAL A 1 95 ? 0.268 17.875 6.977 1 98 95 VAL A N 1
ATOM 755 C CA . VAL A 1 95 ? -0.002 18.266 8.352 1 98 95 VAL A CA 1
ATOM 756 C C . VAL A 1 95 ? -1.43 17.875 8.734 1 98 95 VAL A C 1
ATOM 758 O O . VAL A 1 95 ? -2.367 18.125 7.965 1 98 95 VAL A O 1
ATOM 761 N N . ILE A 1 96 ? -1.576 17.203 9.805 1 97.56 96 ILE A N 1
ATOM 762 C CA . ILE A 1 96 ? -2.881 16.984 10.43 1 97.56 96 ILE A CA 1
ATOM 763 C C . ILE A 1 96 ? -3.211 18.156 11.352 1 97.56 96 ILE A C 1
ATOM 765 O O . ILE A 1 96 ? -2.525 18.391 12.352 1 97.56 96 ILE A O 1
ATOM 769 N N . ARG A 1 97 ? -4.293 18.812 11.031 1 98 97 ARG A N 1
ATOM 770 C CA . ARG A 1 97 ? -4.602 20.062 11.719 1 98 97 ARG A CA 1
ATOM 771 C C . ARG A 1 97 ? -5.457 19.797 12.953 1 98 97 ARG A C 1
ATOM 773 O O . ARG A 1 97 ? -6.309 18.906 12.953 1 98 97 ARG A O 1
ATOM 780 N N . ASN A 1 98 ? -5.172 20.625 13.984 1 96.94 98 ASN A N 1
ATOM 781 C CA . ASN A 1 98 ? -6.004 20.609 15.18 1 96.94 98 ASN A CA 1
ATOM 782 C C . ASN A 1 98 ? -6.289 19.188 15.648 1 96.94 98 ASN A C 1
ATOM 784 O O . ASN A 1 98 ? -7.449 18.797 15.781 1 96.94 98 ASN A O 1
ATOM 788 N N . VAL A 1 99 ? -5.258 18.531 16.047 1 96.94 99 VAL A N 1
ATOM 789 C CA . VAL A 1 99 ? -5.309 17.094 16.312 1 96.94 99 VAL A CA 1
ATOM 790 C C . VAL A 1 99 ? -6.258 16.812 17.469 1 96.94 99 VAL A C 1
ATOM 792 O O . VAL A 1 99 ? -6.293 17.578 18.453 1 96.94 99 VAL A O 1
ATOM 795 N N . THR A 1 100 ? -7.062 15.82 17.391 1 96.62 100 THR A N 1
ATOM 796 C CA . THR A 1 100 ? -7.891 15.25 18.438 1 96.62 100 THR A CA 1
ATOM 797 C C . THR A 1 100 ? -7.512 13.797 18.703 1 96.62 100 THR A C 1
ATOM 799 O O . THR A 1 100 ? -6.68 13.227 17.984 1 96.62 100 THR A O 1
ATOM 802 N N . ASP A 1 101 ? -8.094 13.172 19.625 1 95.88 101 ASP A N 1
ATOM 803 C CA . ASP A 1 101 ? -7.824 11.773 19.953 1 95.88 101 ASP A CA 1
ATOM 804 C C . ASP A 1 101 ? -8.125 10.867 18.75 1 95.88 101 ASP A C 1
ATOM 806 O O . ASP A 1 101 ? -7.492 9.82 18.594 1 95.88 101 ASP A O 1
ATOM 810 N N . GLN A 1 102 ? -9.039 11.312 17.922 1 95.75 102 GLN A N 1
ATOM 811 C CA . GLN A 1 102 ? -9.438 10.5 16.781 1 95.75 102 GLN A CA 1
ATOM 812 C C . GLN A 1 102 ? -8.328 10.445 15.727 1 95.75 102 GLN A C 1
ATOM 814 O O . GLN A 1 102 ? -8.328 9.562 14.867 1 95.75 102 GLN A O 1
ATOM 819 N N . ASP A 1 103 ? -7.438 11.359 15.805 1 96.25 103 ASP A N 1
ATOM 820 C CA . ASP A 1 103 ? -6.379 11.453 14.805 1 96.25 103 ASP A CA 1
ATOM 821 C C . ASP A 1 103 ? -5.211 10.531 15.164 1 96.25 103 ASP A C 1
ATOM 823 O O . ASP A 1 103 ? -4.336 10.281 14.328 1 96.25 103 ASP A O 1
ATOM 827 N N . ALA A 1 104 ? -5.191 9.992 16.406 1 95.81 104 ALA A N 1
ATOM 828 C CA . ALA A 1 104 ? -4.125 9.07 16.812 1 95.81 104 ALA A CA 1
ATOM 829 C C . ALA A 1 104 ? -4.125 7.82 15.945 1 95.81 104 ALA A C 1
ATOM 831 O O . ALA A 1 104 ? -5.168 7.414 15.422 1 95.81 104 ALA A O 1
ATOM 832 N N . GLY A 1 105 ? -2.953 7.23 15.852 1 95.62 105 GLY A N 1
ATOM 833 C CA . GLY A 1 105 ? -2.805 6.02 15.062 1 95.62 105 GLY A CA 1
ATOM 834 C C . GLY A 1 105 ? -1.689 6.105 14.039 1 95.62 105 GLY A C 1
ATOM 835 O O . GLY A 1 105 ? -0.85 7.004 14.102 1 95.62 105 GLY A O 1
ATOM 836 N N . CYS A 1 106 ? -1.724 5.184 13.086 1 95.56 106 CYS A N 1
ATOM 837 C CA . CYS A 1 106 ? -0.637 5.129 12.117 1 95.56 106 CYS A CA 1
ATOM 838 C C . CYS A 1 106 ? -1.111 5.582 10.742 1 95.56 106 CYS A C 1
ATOM 840 O O . CYS A 1 106 ? -2.293 5.453 10.414 1 95.56 106 CYS A O 1
ATOM 842 N N . TYR A 1 107 ? -0.171 6.055 10.031 1 96.5 107 TYR A N 1
ATOM 843 C CA . TYR A 1 107 ? -0.362 6.566 8.68 1 96.5 107 TYR A CA 1
ATOM 844 C C . TYR A 1 107 ? 0.666 5.977 7.719 1 96.5 107 TYR A C 1
ATOM 846 O O . TYR A 1 107 ? 1.783 5.645 8.125 1 96.5 107 TYR A O 1
ATOM 854 N N . LEU A 1 108 ? 0.255 5.863 6.457 1 97.06 108 LEU A N 1
ATOM 855 C CA . LEU A 1 108 ? 1.134 5.352 5.41 1 97.06 108 LEU A CA 1
ATOM 856 C C . LEU A 1 108 ? 1.324 6.387 4.305 1 97.06 108 LEU A C 1
ATOM 858 O O . LEU A 1 108 ? 0.374 7.07 3.922 1 97.06 108 LEU A O 1
ATOM 862 N N . CYS A 1 109 ? 2.553 6.496 3.846 1 98.25 109 CYS A N 1
ATOM 863 C CA . CYS A 1 109 ? 2.811 7.121 2.553 1 98.25 109 CYS A CA 1
ATOM 864 C C . CYS A 1 109 ? 3.246 6.086 1.523 1 98.25 109 CYS A C 1
ATOM 866 O O . CYS A 1 109 ? 4.133 5.277 1.789 1 98.25 109 CYS A O 1
ATOM 868 N N . LEU A 1 110 ? 2.574 6.039 0.404 1 98.5 110 LEU A N 1
ATOM 869 C CA . LEU A 1 110 ? 2.861 5.094 -0.669 1 98.5 110 LEU A CA 1
ATOM 870 C C . LEU A 1 110 ? 3.436 5.812 -1.887 1 98.5 110 LEU A C 1
ATOM 872 O O . LEU A 1 110 ? 2.754 6.633 -2.506 1 98.5 110 LEU A O 1
ATOM 876 N N . PHE A 1 111 ? 4.664 5.535 -2.211 1 98.62 111 PHE A N 1
ATOM 877 C CA . PHE A 1 111 ? 5.258 5.977 -3.469 1 98.62 111 PHE A CA 1
ATOM 878 C C . PHE A 1 111 ? 5.062 4.93 -4.555 1 98.62 111 PHE A C 1
ATOM 880 O O . PHE A 1 111 ? 5.672 3.859 -4.516 1 98.62 111 PHE A O 1
ATOM 887 N N . ASN A 1 112 ? 4.188 5.219 -5.531 1 98.06 112 ASN A N 1
ATOM 888 C CA . ASN A 1 112 ? 3.938 4.293 -6.629 1 98.06 112 ASN A CA 1
ATOM 889 C C . ASN A 1 112 ? 4.988 4.426 -7.727 1 98.06 112 ASN A C 1
ATOM 891 O O . ASN A 1 112 ? 4.918 5.34 -8.547 1 98.06 112 ASN A O 1
ATOM 895 N N . THR A 1 113 ? 5.895 3.486 -7.746 1 97.38 113 THR A N 1
ATOM 896 C CA . THR A 1 113 ? 7.008 3.539 -8.688 1 97.38 113 THR A CA 1
ATOM 897 C C . THR A 1 113 ? 6.723 2.672 -9.906 1 97.38 113 THR A C 1
ATOM 899 O O . THR A 1 113 ? 6.121 1.601 -9.789 1 97.38 113 THR A O 1
ATOM 902 N N . TYR A 1 114 ? 7.156 3.18 -10.984 1 94.38 114 TYR A N 1
ATOM 903 C CA . TYR A 1 114 ? 6.938 2.525 -12.266 1 94.38 114 TYR A CA 1
ATOM 904 C C . TYR A 1 114 ? 8.25 2.031 -12.859 1 94.38 114 TYR A C 1
ATOM 906 O O . TYR A 1 114 ? 9.188 2.812 -13.055 1 94.38 114 TYR A O 1
ATOM 914 N N . PRO A 1 115 ? 8.281 0.721 -13.133 1 96 115 PRO A N 1
ATOM 915 C CA . PRO A 1 115 ? 7.27 -0.331 -12.992 1 96 115 PRO A CA 1
ATOM 916 C C . PRO A 1 115 ? 7.477 -1.181 -11.742 1 96 115 PRO A C 1
ATOM 918 O O . PRO A 1 115 ? 6.836 -2.225 -11.586 1 96 115 PRO A O 1
ATOM 921 N N . ASP A 1 116 ? 8.281 -0.732 -10.828 1 95.44 116 ASP A N 1
ATOM 922 C CA . ASP A 1 116 ? 8.781 -1.614 -9.781 1 95.44 116 ASP A CA 1
ATOM 923 C C . ASP A 1 116 ? 7.699 -1.913 -8.742 1 95.44 116 ASP A C 1
ATOM 925 O O . ASP A 1 116 ? 7.816 -2.865 -7.973 1 95.44 116 ASP A O 1
ATOM 929 N N . GLY A 1 117 ? 6.691 -1.031 -8.734 1 97.5 117 GLY A N 1
ATOM 930 C CA . GLY A 1 117 ? 5.645 -1.24 -7.742 1 97.5 117 GLY A CA 1
ATOM 931 C C . GLY A 1 117 ? 5.551 -0.117 -6.727 1 97.5 117 GLY A C 1
ATOM 932 O O . GLY A 1 117 ? 5.863 1.035 -7.039 1 97.5 117 GLY A O 1
ATOM 933 N N . ALA A 1 118 ? 5.039 -0.42 -5.535 1 97.94 118 ALA A N 1
ATOM 934 C CA . ALA A 1 118 ? 4.805 0.604 -4.52 1 97.94 118 ALA A CA 1
ATOM 935 C C . ALA A 1 118 ? 5.77 0.451 -3.352 1 97.94 118 ALA A C 1
ATOM 937 O O . ALA A 1 118 ? 6.035 -0.665 -2.898 1 97.94 118 ALA A O 1
ATOM 938 N N . LEU A 1 119 ? 6.316 1.575 -2.93 1 97.69 119 LEU A N 1
ATOM 939 C CA . LEU A 1 119 ? 7.121 1.631 -1.717 1 97.69 119 LEU A CA 1
ATOM 940 C C . LEU A 1 119 ? 6.379 2.357 -0.602 1 97.69 119 LEU A C 1
ATOM 942 O O . LEU A 1 119 ? 5.879 3.469 -0.803 1 97.69 119 LEU A O 1
ATOM 946 N N . THR A 1 120 ? 6.387 1.728 0.552 1 97.12 120 THR A N 1
ATOM 947 C CA . THR A 1 120 ? 5.516 2.236 1.606 1 97.12 120 THR A CA 1
ATOM 948 C C . THR A 1 120 ? 6.332 2.637 2.834 1 97.12 120 THR A C 1
ATOM 950 O O . THR A 1 120 ? 7.191 1.881 3.287 1 97.12 120 THR A O 1
ATOM 953 N N . GLY A 1 121 ? 6.117 3.838 3.33 1 96 121 GLY A N 1
ATOM 954 C CA . GLY A 1 121 ? 6.555 4.258 4.652 1 96 121 GLY A CA 1
ATOM 955 C C . GLY A 1 121 ? 5.426 4.289 5.668 1 96 121 GLY A C 1
ATOM 956 O O . GLY A 1 121 ? 4.273 4.551 5.316 1 96 121 GLY A O 1
ATOM 957 N N . ARG A 1 122 ? 5.75 4.035 6.945 1 94.75 122 ARG A N 1
ATOM 958 C CA . ARG A 1 122 ? 4.766 4.027 8.023 1 94.75 122 ARG A CA 1
ATOM 959 C C . ARG A 1 122 ? 5.195 4.949 9.164 1 94.75 122 ARG A C 1
ATOM 961 O O . ARG A 1 122 ? 6.355 4.926 9.586 1 94.75 122 ARG A O 1
ATOM 968 N N . THR A 1 123 ? 4.332 5.801 9.555 1 94.38 123 THR A N 1
ATOM 969 C CA . THR A 1 123 ? 4.559 6.664 10.703 1 94.38 123 THR A CA 1
ATOM 970 C C . THR A 1 123 ? 3.322 6.711 11.602 1 94.38 123 THR A C 1
ATOM 972 O O . THR A 1 123 ? 2.193 6.633 11.109 1 94.38 123 THR A O 1
ATOM 975 N N . CYS A 1 124 ? 3.576 6.848 12.922 1 95.12 124 CYS A N 1
ATOM 976 C CA . CYS A 1 124 ? 2.459 6.836 13.859 1 95.12 124 CYS A CA 1
ATOM 977 C C . CYS A 1 124 ? 2.408 8.133 14.664 1 95.12 124 CYS A C 1
ATOM 979 O O . CYS A 1 124 ? 3.449 8.695 15.008 1 95.12 124 CYS A O 1
ATOM 981 N N . LEU A 1 125 ? 1.212 8.562 14.875 1 95.75 125 LEU A N 1
ATOM 982 C C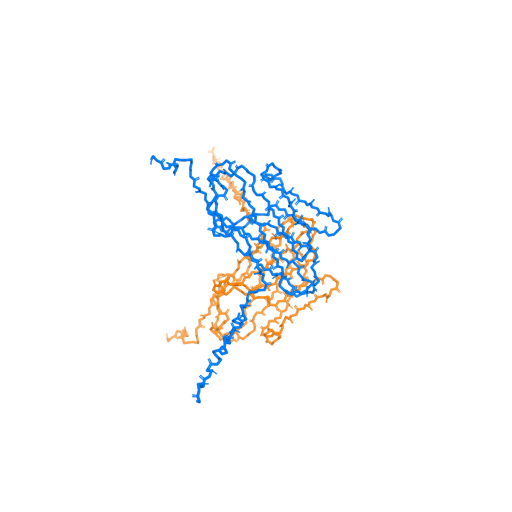A . LEU A 1 125 ? 0.936 9.781 15.617 1 95.75 125 LEU A CA 1
ATOM 983 C C . LEU A 1 125 ? 0.32 9.461 16.984 1 95.75 125 LEU A C 1
ATOM 985 O O . LEU A 1 125 ? -0.729 8.82 17.047 1 95.75 125 LEU A O 1
ATOM 989 N N . LYS A 1 126 ? 0.989 9.844 18.031 1 95.19 126 LYS A N 1
ATOM 990 C CA . LYS A 1 126 ? 0.426 9.82 19.375 1 95.19 126 LYS A CA 1
ATOM 991 C C . LYS A 1 126 ? -0.177 11.172 19.734 1 95.19 126 LYS A C 1
ATOM 993 O O . LYS A 1 126 ? 0.388 12.219 19.406 1 95.19 126 LYS A O 1
ATOM 998 N N . VAL A 1 127 ? -1.335 11.086 20.438 1 95.56 127 VAL A N 1
ATOM 999 C CA . VAL A 1 127 ? -2.008 12.312 20.859 1 95.56 127 VAL A CA 1
ATOM 1000 C C . VAL A 1 127 ? -2.178 12.305 22.375 1 95.56 127 VAL A C 1
ATOM 1002 O O . VAL A 1 127 ? -2.582 11.297 22.969 1 95.56 127 VAL A O 1
ATOM 1005 N N . TYR A 1 128 ? -1.826 13.398 22.984 1 92.56 128 TYR A N 1
ATOM 1006 C CA . TYR A 1 128 ? -2.016 13.477 24.438 1 92.56 128 TYR A CA 1
ATOM 1007 C C . TYR A 1 128 ? -2.861 14.688 24.812 1 92.56 128 TYR A C 1
ATOM 1009 O O . TYR A 1 128 ? -2.863 15.695 24.094 1 92.56 128 TYR A O 1
ATOM 1017 N N . GLY A 1 129 ? -3.824 14.453 25.734 1 79.69 129 GLY A N 1
ATOM 1018 C CA . GLY A 1 129 ? -4.766 15.469 26.188 1 79.69 129 GLY A CA 1
ATOM 1019 C C . GLY A 1 129 ? -4.09 16.688 26.781 1 79.69 129 GLY A C 1
ATOM 1020 O O . GLY A 1 129 ? -2.865 16.719 26.938 1 79.69 129 GLY A O 1
ATOM 1021 N N . GLU A 1 130 ? -4.891 17.781 26.953 1 63.62 130 GLU A N 1
ATOM 1022 C CA . GLU A 1 130 ? -4.508 19.047 27.547 1 63.62 130 GLU A CA 1
ATOM 1023 C C . GLU A 1 130 ? -3.902 18.844 28.938 1 63.62 130 GLU A C 1
ATOM 1025 O O . GLU A 1 130 ? -3 19.594 29.344 1 63.62 130 GLU A O 1
ATOM 1030 N N . ASN A 1 131 ? -4.496 17.875 29.688 1 55.12 131 ASN A N 1
ATOM 1031 C CA . ASN A 1 131 ? -4.203 17.922 31.109 1 55.12 131 ASN A CA 1
ATOM 1032 C C . ASN A 1 131 ? -2.766 17.5 31.406 1 55.12 131 ASN A C 1
ATOM 1034 O O . ASN A 1 131 ? -2.418 17.203 32.562 1 55.12 131 ASN A O 1
ATOM 1038 N N . LEU A 1 132 ? -2.207 17.109 30.484 1 49.44 132 LEU A N 1
ATOM 1039 C CA . LEU A 1 132 ? -0.853 16.797 30.922 1 49.44 132 LEU A CA 1
ATOM 1040 C C . LEU A 1 132 ? -0.059 18.062 31.203 1 49.44 132 LEU A C 1
ATOM 1042 O O . LEU A 1 132 ? 1.168 18.016 31.312 1 49.44 132 LEU A O 1
ATOM 1046 N N . LYS A 1 133 ? -0.659 19.234 31.172 1 43.28 133 LYS A N 1
ATOM 1047 C CA . LYS A 1 133 ? 0.094 20.359 31.75 1 43.28 133 LYS A CA 1
ATOM 1048 C C . LYS A 1 133 ? 0.477 20.062 33.188 1 43.28 133 LYS A C 1
ATOM 1050 O O . LYS A 1 133 ? -0.338 19.562 33.969 1 43.28 133 LYS A O 1
ATOM 1055 N N . VAL A 1 134 ? 1.71 20 33.562 1 45.19 134 VAL A N 1
ATOM 1056 C CA . VAL A 1 134 ? 2.369 19.922 34.875 1 45.19 134 VAL A CA 1
ATOM 1057 C C . VAL A 1 134 ? 1.66 20.844 35.875 1 45.19 134 VAL A C 1
ATOM 1059 O O . VAL A 1 134 ? 1.536 22.047 35.625 1 45.19 134 VAL A O 1
ATOM 1062 N N . SER A 1 135 ? 0.821 20.297 36.75 1 32.22 135 SER A N 1
ATOM 1063 C CA . SER A 1 135 ? 0.71 21.078 38 1 32.22 135 SER A CA 1
ATOM 1064 C C . SER A 1 135 ? 2.084 21.453 38.531 1 32.22 135 SER A C 1
ATOM 1066 O O . SER A 1 135 ? 3.051 20.703 38.375 1 32.22 135 SER A O 1
ATOM 1068 N N . PHE B 1 1 ? -57.406 -21.875 2.473 1 36.53 1 PHE B N 1
ATOM 1069 C CA . PHE B 1 1 ? -56.75 -20.609 2.801 1 36.53 1 PHE B CA 1
ATOM 1070 C C . PHE B 1 1 ? -55.312 -20.828 3.178 1 36.53 1 PHE B C 1
ATOM 1072 O O . PHE B 1 1 ? -55 -21.125 4.332 1 36.53 1 PHE B O 1
ATOM 1079 N N . THR B 1 2 ? -54.531 -21.609 2.334 1 41.72 2 THR B N 1
ATOM 1080 C CA . THR B 1 2 ? -53.094 -21.891 2.459 1 41.72 2 THR B CA 1
ATOM 1081 C C . THR B 1 2 ? -52.281 -20.625 2.299 1 41.72 2 THR B C 1
ATOM 1083 O O . THR B 1 2 ? -52.344 -19.953 1.264 1 41.72 2 THR B O 1
ATOM 1086 N N . ALA B 1 3 ? -52.094 -19.797 3.445 1 41.81 3 ALA B N 1
ATOM 1087 C CA . ALA B 1 3 ? -51.188 -18.656 3.59 1 41.81 3 ALA B CA 1
ATOM 1088 C C . ALA B 1 3 ? -49.781 -19 3.113 1 41.81 3 ALA B C 1
ATOM 1090 O O . ALA B 1 3 ? -49.125 -19.906 3.66 1 41.81 3 ALA B O 1
ATOM 1091 N N . ASN B 1 4 ? -49.5 -18.922 1.833 1 46.69 4 ASN B N 1
ATOM 1092 C CA . ASN B 1 4 ? -48.156 -19 1.272 1 46.69 4 ASN B CA 1
ATOM 1093 C C . ASN B 1 4 ? -47.219 -17.953 1.894 1 46.69 4 ASN B C 1
ATOM 1095 O O . ASN B 1 4 ? -47.406 -16.75 1.671 1 46.69 4 ASN B O 1
ATOM 1099 N N . LEU B 1 5 ? -46.688 -18.125 3.1 1 41.09 5 LEU B N 1
ATOM 1100 C CA . LEU B 1 5 ? -45.656 -17.281 3.689 1 41.09 5 LEU B CA 1
ATOM 1101 C C . LEU B 1 5 ? -44.438 -17.203 2.773 1 41.09 5 LEU B C 1
ATOM 1103 O O . LEU B 1 5 ? -43.719 -18.188 2.6 1 41.09 5 LEU B O 1
ATOM 1107 N N . LYS B 1 6 ? -44.5 -16.375 1.739 1 45.69 6 LYS B N 1
ATOM 1108 C CA . LYS B 1 6 ? -43.312 -16.047 0.959 1 45.69 6 LYS B CA 1
ATOM 1109 C C . LYS B 1 6 ? -42.219 -15.5 1.852 1 45.69 6 LYS B C 1
ATOM 1111 O O . LYS B 1 6 ? -42.375 -14.461 2.492 1 45.69 6 LYS B O 1
ATOM 1116 N N . THR B 1 7 ? -41.312 -16.344 2.418 1 48.91 7 THR B N 1
ATOM 1117 C CA . THR B 1 7 ? -40.094 -15.914 3.086 1 48.91 7 THR B CA 1
ATOM 1118 C C . THR B 1 7 ? -39.281 -14.961 2.197 1 48.91 7 THR B C 1
ATOM 1120 O O . THR B 1 7 ? -38.844 -15.336 1.107 1 48.91 7 THR B O 1
ATOM 1123 N N . LEU B 1 8 ? -39.5 -13.68 2.182 1 49.88 8 LEU B N 1
ATOM 1124 C CA . LEU B 1 8 ? -38.625 -12.664 1.593 1 49.88 8 LEU B CA 1
ATOM 1125 C C . LEU B 1 8 ? -37.219 -12.82 2.094 1 49.88 8 LEU B C 1
ATOM 1127 O O . LEU B 1 8 ? -36.938 -12.609 3.277 1 49.88 8 LEU B O 1
ATOM 1131 N N . ILE B 1 9 ? -36.406 -13.719 1.5 1 47.22 9 ILE B N 1
ATOM 1132 C CA . ILE B 1 9 ? -34.969 -13.789 1.748 1 47.22 9 ILE B CA 1
ATOM 1133 C C . ILE B 1 9 ? -34.344 -12.406 1.528 1 47.22 9 ILE B C 1
ATOM 1135 O O . ILE B 1 9 ? -34.312 -11.922 0.398 1 47.22 9 ILE B O 1
ATOM 1139 N N . VAL B 1 10 ? -34.562 -11.445 2.406 1 50.34 10 VAL B N 1
ATOM 1140 C CA . VAL B 1 10 ? -33.844 -10.188 2.367 1 50.34 10 VAL B CA 1
ATOM 1141 C C . VAL B 1 10 ? -32.344 -10.469 2.324 1 50.34 10 VAL B C 1
ATOM 1143 O O . VAL B 1 10 ? -31.766 -10.969 3.297 1 50.34 10 VAL B O 1
ATOM 1146 N N . LEU B 1 11 ? -31.781 -10.844 1.199 1 46.97 11 LEU B N 1
ATOM 1147 C CA . LEU B 1 11 ? -30.344 -10.82 0.986 1 46.97 11 LEU B CA 1
ATOM 1148 C C . LEU B 1 11 ? -29.734 -9.516 1.49 1 46.97 11 LEU B C 1
ATOM 1150 O O . LEU B 1 11 ? -29.922 -8.461 0.877 1 46.97 11 LEU B O 1
ATOM 1154 N N . LYS B 1 12 ? -29.719 -9.359 2.744 1 43.44 12 LYS B N 1
ATOM 1155 C CA . LYS B 1 12 ? -28.938 -8.25 3.283 1 43.44 12 LYS B CA 1
ATOM 1156 C C . LYS B 1 12 ? -27.578 -8.156 2.602 1 43.44 12 LYS B C 1
ATOM 1158 O O . LYS B 1 12 ? -26.719 -9.023 2.777 1 43.44 12 LYS B O 1
ATOM 1163 N N . LEU B 1 13 ? -27.484 -7.656 1.43 1 46.19 13 LEU B N 1
ATOM 1164 C CA . LEU B 1 13 ? -26.203 -7.23 0.908 1 46.19 13 LEU B CA 1
ATOM 1165 C C . LEU B 1 13 ? -25.406 -6.465 1.965 1 46.19 13 LEU B C 1
ATOM 1167 O O . LEU B 1 13 ? -25.656 -5.273 2.184 1 46.19 13 LEU B O 1
ATOM 1171 N N . LEU B 1 14 ? -25.109 -7.102 2.982 1 45.12 14 LEU B N 1
ATOM 1172 C CA . LEU B 1 14 ? -24.062 -6.5 3.814 1 45.12 14 LEU B CA 1
ATOM 1173 C C . LEU B 1 14 ? -22.984 -5.863 2.953 1 45.12 14 LEU B C 1
ATOM 1175 O O . LEU B 1 14 ? -22.25 -6.566 2.256 1 45.12 14 LEU B O 1
ATOM 1179 N N . ARG B 1 15 ? -23.234 -4.68 2.434 1 45.38 15 ARG B N 1
ATOM 1180 C CA . ARG B 1 15 ? -22.188 -3.887 1.784 1 45.38 15 ARG B CA 1
ATOM 1181 C C . ARG B 1 15 ? -20.859 -4.043 2.502 1 45.38 15 ARG B C 1
ATOM 1183 O O . ARG B 1 15 ? -20.703 -3.588 3.637 1 45.38 15 ARG B O 1
ATOM 1190 N N . SER B 1 16 ? -20.141 -5.129 2.221 1 52.94 16 SER B N 1
ATOM 1191 C CA . SER B 1 16 ? -18.781 -5.234 2.725 1 52.94 16 SER B CA 1
ATOM 1192 C C . SER B 1 16 ? -17.969 -3.994 2.375 1 52.94 16 SER B C 1
ATOM 1194 O O . SER B 1 16 ? -18.016 -3.516 1.239 1 52.94 16 SER B O 1
ATOM 1196 N N . TRP B 1 17 ? -17.578 -3.199 3.223 1 61.5 17 TRP B N 1
ATOM 1197 C CA . TRP B 1 17 ? -16.734 -2.012 3.17 1 61.5 17 TRP B CA 1
ATOM 1198 C C . TRP B 1 17 ? -15.445 -2.297 2.402 1 61.5 17 TRP B C 1
ATOM 1200 O O . TRP B 1 17 ? -14.656 -1.385 2.135 1 61.5 17 TRP B O 1
ATOM 1210 N N . GLN B 1 18 ? -15.5 -3.547 1.886 1 74.25 18 GLN B N 1
ATOM 1211 C CA . GLN B 1 18 ? -14.258 -3.893 1.205 1 74.25 18 GLN B CA 1
ATOM 1212 C C . GLN B 1 18 ? -14.344 -3.584 -0.287 1 74.25 18 GLN B C 1
ATOM 1214 O O . GLN B 1 18 ? -15.219 -4.102 -0.983 1 74.25 18 GLN B O 1
ATOM 1219 N N . LYS B 1 19 ? -13.445 -2.814 -0.771 1 90.25 19 LYS B N 1
ATOM 1220 C CA . LYS B 1 19 ? -13.414 -2.361 -2.158 1 90.25 19 LYS B CA 1
ATOM 1221 C C . LYS B 1 19 ? -12.75 -3.398 -3.061 1 90.25 19 LYS B C 1
ATOM 1223 O O . LYS B 1 19 ? -12.906 -3.357 -4.281 1 90.25 19 LYS B O 1
ATOM 1228 N N . ILE B 1 20 ? -12.125 -4.43 -2.484 1 94.38 20 ILE B N 1
ATOM 1229 C CA . ILE B 1 20 ? -11.398 -5.445 -3.242 1 94.38 20 ILE B CA 1
ATOM 1230 C C . ILE B 1 20 ? -11.891 -6.836 -2.84 1 94.38 20 ILE B C 1
ATOM 1232 O O . ILE B 1 20 ? -11.992 -7.145 -1.651 1 94.38 20 ILE B O 1
ATOM 1236 N N . GLN B 1 21 ? -12.242 -7.688 -3.82 1 94.06 21 GLN B N 1
ATOM 1237 C CA . GLN B 1 21 ? -12.5 -9.109 -3.602 1 94.06 21 GLN B CA 1
ATOM 1238 C C . GLN B 1 21 ? -11.227 -9.93 -3.791 1 94.06 21 GLN B C 1
ATOM 1240 O O . GLN B 1 21 ? -10.57 -9.836 -4.832 1 94.06 21 GLN B O 1
ATOM 1245 N N . VAL B 1 22 ? -10.977 -10.695 -2.799 1 93.38 22 VAL B N 1
ATOM 1246 C CA . VAL B 1 22 ? -9.781 -11.531 -2.859 1 93.38 22 VAL B CA 1
ATOM 1247 C C . VAL B 1 22 ? -10.18 -13 -2.91 1 93.38 22 VAL B C 1
ATOM 1249 O O . VAL B 1 22 ? -11.109 -13.422 -2.225 1 93.38 22 VAL B O 1
ATOM 1252 N N . MET B 1 23 ? -9.453 -13.695 -3.736 1 87.75 23 MET B N 1
ATOM 1253 C CA . MET B 1 23 ? -9.617 -15.141 -3.799 1 87.75 23 MET B CA 1
ATOM 1254 C C . MET B 1 23 ? -8.289 -15.852 -3.555 1 87.75 23 MET B C 1
ATOM 1256 O O . MET B 1 23 ? -7.238 -15.367 -3.977 1 87.75 23 MET B O 1
ATOM 1260 N N . GLY B 1 24 ? 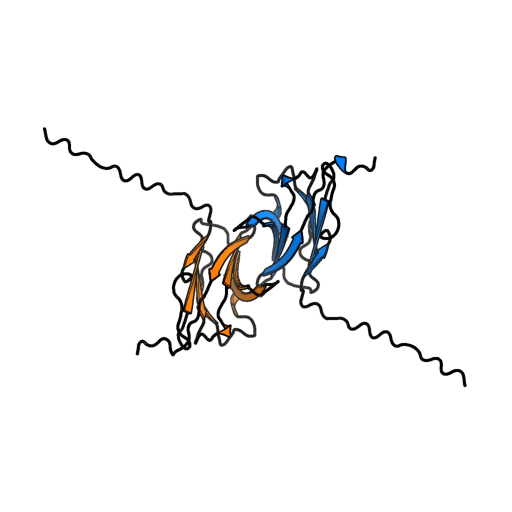-8.297 -17.109 -2.814 1 72.75 24 GLY B N 1
ATOM 1261 C CA . GLY B 1 24 ? -7.117 -17.906 -2.557 1 72.75 24 GLY B CA 1
ATOM 1262 C C . GLY B 1 24 ? -6.84 -18.109 -1.078 1 72.75 24 GLY B C 1
ATOM 1263 O O . GLY B 1 24 ? -5.992 -18.922 -0.704 1 72.75 24 GLY B O 1
ATOM 1264 N N . GLU B 1 25 ? -7.391 -17.172 -0.117 1 63.59 25 GLU B N 1
ATOM 1265 C CA . GLU B 1 25 ? -7.125 -17.172 1.318 1 63.59 25 GLU B CA 1
ATOM 1266 C C . GLU B 1 25 ? -7.355 -18.547 1.929 1 63.59 25 GLU B C 1
ATOM 1268 O O . GLU B 1 25 ? -6.637 -18.953 2.842 1 63.59 25 GLU B O 1
ATOM 1273 N N . LYS B 1 26 ? -8.453 -19.141 1.538 1 62.53 26 LYS B N 1
ATOM 1274 C CA . LYS B 1 26 ? -9.023 -20.156 2.414 1 62.53 26 LYS B CA 1
ATOM 1275 C C . LYS B 1 26 ? -8.445 -21.547 2.107 1 62.53 26 LYS B C 1
ATOM 1277 O O . LYS B 1 26 ? -8.68 -22.5 2.85 1 62.53 26 LYS B O 1
ATOM 1282 N N . LEU B 1 27 ? -7.629 -21.656 1.155 1 65.06 27 LEU B N 1
ATOM 1283 C CA . LEU B 1 27 ? -7.316 -23.062 0.968 1 65.06 27 LEU B CA 1
ATOM 1284 C C . LEU B 1 27 ? -5.812 -23.312 1.039 1 65.06 27 LEU B C 1
ATOM 1286 O O . LEU B 1 27 ? -5.035 -22.594 0.396 1 65.06 27 LEU B O 1
ATOM 1290 N N . GLY B 1 28 ?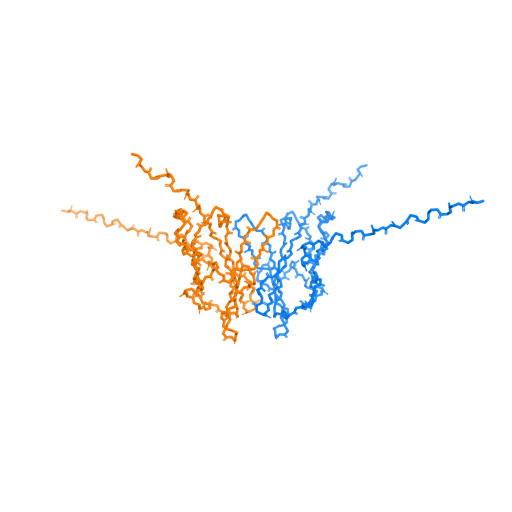 -5.25 -23.922 2.189 1 87.5 28 GLY B N 1
ATOM 1291 C CA . GLY B 1 28 ? -3.873 -24.391 2.275 1 87.5 28 GLY B CA 1
ATOM 1292 C C . GLY B 1 28 ? -3.408 -25.109 1.028 1 87.5 28 GLY B C 1
ATOM 1293 O O . GLY B 1 28 ? -4.215 -25.719 0.322 1 87.5 28 GLY B O 1
ATOM 1294 N N . THR B 1 29 ? -2.258 -24.875 0.652 1 94.69 29 THR B N 1
ATOM 1295 C CA . THR B 1 29 ? -1.647 -25.531 -0.494 1 94.69 29 THR B CA 1
ATOM 1296 C C . THR B 1 29 ? -0.519 -26.453 -0.044 1 94.69 29 THR B C 1
ATOM 1298 O O . THR B 1 29 ? 0.274 -26.094 0.829 1 94.69 29 THR B O 1
ATOM 1301 N N . ALA B 1 30 ? -0.5 -27.656 -0.612 1 94.62 30 ALA B N 1
ATOM 1302 C CA . ALA B 1 30 ? 0.556 -28.609 -0.263 1 94.62 30 ALA B CA 1
ATOM 1303 C C . ALA B 1 30 ? 1.887 -28.203 -0.887 1 94.62 30 ALA B C 1
ATOM 1305 O O . ALA B 1 30 ? 1.921 -27.672 -1.999 1 94.62 30 ALA B O 1
ATOM 1306 N N . VAL B 1 31 ? 2.957 -28.547 -0.107 1 96.31 31 VAL B N 1
ATOM 1307 C CA . VAL B 1 31 ? 4.293 -28.344 -0.656 1 96.31 31 VAL B CA 1
ATOM 1308 C C . VAL B 1 31 ? 4.395 -29 -2.029 1 96.31 31 VAL B C 1
ATOM 1310 O O . VAL B 1 31 ? 3.949 -30.141 -2.215 1 96.31 31 VAL B O 1
ATOM 1313 N N . GLY B 1 32 ? 4.996 -28.219 -2.967 1 96.5 32 GLY B N 1
ATOM 1314 C CA . GLY B 1 32 ? 5.199 -28.75 -4.305 1 96.5 32 GLY B CA 1
ATOM 1315 C C . GLY B 1 32 ? 4.078 -28.391 -5.266 1 96.5 32 GLY B C 1
ATOM 1316 O O . GLY B 1 32 ? 4.23 -28.516 -6.48 1 96.5 32 GLY B O 1
ATOM 1317 N N . GLU B 1 33 ? 2.959 -27.984 -4.773 1 96.12 33 GLU B N 1
ATOM 1318 C CA . GLU B 1 33 ? 1.835 -27.578 -5.609 1 96.12 33 GLU B CA 1
ATOM 1319 C C . GLU B 1 33 ? 1.874 -26.078 -5.891 1 96.12 33 GLU B C 1
ATOM 1321 O O . GLU B 1 33 ? 2.678 -25.344 -5.305 1 96.12 33 GLU B O 1
ATOM 1326 N N . ASP B 1 34 ? 1.042 -25.672 -6.816 1 96.31 34 ASP B N 1
ATOM 1327 C CA . ASP B 1 34 ? 0.916 -24.25 -7.152 1 96.31 34 ASP B CA 1
ATOM 1328 C C . ASP B 1 34 ? -0.233 -23.609 -6.383 1 96.31 34 ASP B C 1
ATOM 1330 O O . ASP B 1 34 ? -1.232 -24.266 -6.082 1 96.31 34 ASP B O 1
ATOM 1334 N N . ALA B 1 35 ? -0.043 -22.375 -6.086 1 96.5 35 ALA B N 1
ATOM 1335 C CA . ALA B 1 35 ? -1.076 -21.656 -5.344 1 96.5 35 ALA B CA 1
ATOM 1336 C C . ALA B 1 35 ? -1.527 -20.406 -6.098 1 96.5 35 ALA B C 1
ATOM 1338 O O . ALA B 1 35 ? -0.757 -19.453 -6.262 1 96.5 35 ALA B O 1
ATOM 1339 N N . PRO B 1 36 ? -2.809 -20.328 -6.52 1 96.88 36 PRO B N 1
ATOM 1340 C CA . PRO B 1 36 ? -3.33 -19.125 -7.176 1 96.88 36 PRO B CA 1
ATOM 1341 C C . PRO B 1 36 ? -3.789 -18.062 -6.18 1 96.88 36 PRO B C 1
ATOM 1343 O O . PRO B 1 36 ? -4.375 -18.391 -5.145 1 96.88 36 PRO B O 1
ATOM 1346 N N . LEU B 1 37 ? -3.479 -16.859 -6.473 1 96.94 37 LEU B N 1
ATOM 1347 C CA . LEU B 1 37 ? -3.982 -15.68 -5.766 1 96.94 37 LEU B CA 1
ATOM 1348 C C . LEU B 1 37 ? -4.621 -14.695 -6.738 1 96.94 37 LEU B C 1
ATOM 1350 O O . LEU B 1 37 ? -4.062 -14.406 -7.801 1 96.94 37 LEU B O 1
ATOM 1354 N N . SER B 1 38 ? -5.785 -14.156 -6.34 1 97.44 38 SER B N 1
ATOM 1355 C CA . SER B 1 38 ? -6.496 -13.25 -7.238 1 97.44 38 SER B CA 1
ATOM 1356 C C . SER B 1 38 ? -7.121 -12.094 -6.473 1 97.44 38 SER B C 1
ATOM 1358 O O . SER B 1 38 ? -7.594 -12.266 -5.348 1 97.44 38 SER B O 1
ATOM 1360 N N . CYS B 1 39 ? -7.098 -10.977 -7.105 1 97.5 39 CYS B N 1
ATOM 1361 C CA . CYS B 1 39 ? -7.762 -9.773 -6.609 1 97.5 39 CYS B CA 1
ATOM 1362 C C . CYS B 1 39 ? -8.633 -9.141 -7.695 1 97.5 39 CYS B C 1
ATOM 1364 O O . CYS B 1 39 ? -8.242 -9.109 -8.867 1 97.5 39 CYS B O 1
ATOM 1366 N N . GLN B 1 40 ? -9.75 -8.633 -7.25 1 98.06 40 GLN B N 1
ATOM 1367 C CA . GLN B 1 40 ? -10.633 -7.945 -8.18 1 98.06 40 GLN B CA 1
ATOM 1368 C C . GLN B 1 40 ? -11.258 -6.711 -7.531 1 98.06 40 GLN B C 1
ATOM 1370 O O . GLN B 1 40 ? -11.781 -6.785 -6.418 1 98.06 40 GLN B O 1
ATOM 1375 N N . LEU B 1 41 ? -11.133 -5.625 -8.266 1 97.19 41 LEU B N 1
ATOM 1376 C CA . LEU B 1 41 ? -11.844 -4.426 -7.832 1 97.19 41 LEU B CA 1
ATOM 1377 C C . LEU B 1 41 ? -13.344 -4.57 -8.07 1 97.19 41 LEU B C 1
ATOM 1379 O O . LEU B 1 41 ? -13.766 -4.977 -9.148 1 97.19 41 LEU B O 1
ATOM 1383 N N . LEU B 1 42 ? -14.094 -4.184 -7.035 1 95.56 42 LEU B N 1
ATOM 1384 C CA . LEU B 1 42 ? -15.539 -4.316 -7.141 1 95.56 42 LEU B CA 1
ATOM 1385 C C . LEU B 1 42 ? -16.156 -3.104 -7.836 1 95.56 42 LEU B C 1
ATOM 1387 O O . LEU B 1 42 ? -17.281 -3.164 -8.32 1 95.56 42 LEU B O 1
ATOM 1391 N N . GLU B 1 43 ? -15.5 -2.014 -7.828 1 94.19 43 GLU B N 1
ATOM 1392 C CA . GLU B 1 43 ? -15.906 -0.812 -8.547 1 94.19 43 GLU B CA 1
ATOM 1393 C C . GLU B 1 43 ? -14.922 -0.477 -9.664 1 94.19 43 GLU B C 1
ATOM 1395 O O . GLU B 1 43 ? -13.727 -0.761 -9.547 1 94.19 43 GLU B O 1
ATOM 1400 N N . THR B 1 44 ? -15.484 0.073 -10.711 1 95.25 44 THR B N 1
ATOM 1401 C CA . THR B 1 44 ? -14.602 0.525 -11.781 1 95.25 44 THR B CA 1
ATOM 1402 C C . THR B 1 44 ? -13.852 1.788 -11.367 1 95.25 44 THR B C 1
ATOM 1404 O O . THR B 1 44 ? -14.469 2.764 -10.93 1 95.25 44 THR B O 1
ATOM 1407 N N . LYS B 1 45 ? -12.555 1.749 -11.484 1 97.12 45 LYS B N 1
ATOM 1408 C CA . LYS B 1 45 ? -11.688 2.885 -11.188 1 97.12 45 LYS B CA 1
ATOM 1409 C C . LYS B 1 45 ? -10.664 3.094 -12.297 1 97.12 45 LYS B C 1
ATOM 1411 O O . LYS B 1 45 ? -10.461 2.217 -13.141 1 97.12 45 LYS B O 1
ATOM 1416 N N . ASP B 1 46 ? -10.148 4.316 -12.328 1 96.88 46 ASP B N 1
ATOM 1417 C CA . ASP B 1 46 ? -9 4.566 -13.195 1 96.88 46 ASP B CA 1
ATOM 1418 C C . ASP B 1 46 ? -7.711 4.062 -12.547 1 96.88 46 ASP B C 1
ATOM 1420 O O . ASP B 1 46 ? -7.059 4.793 -11.797 1 96.88 46 ASP B O 1
ATOM 1424 N N . VAL B 1 47 ? -7.359 2.842 -12.898 1 97.88 47 VAL B N 1
ATOM 1425 C CA . VAL B 1 47 ? -6.188 2.199 -12.32 1 97.88 47 VAL B CA 1
ATOM 1426 C C . VAL B 1 47 ? -4.992 2.352 -13.258 1 97.88 47 VAL B C 1
ATOM 1428 O O . VAL B 1 47 ? -5.094 2.066 -14.453 1 97.88 47 VAL B O 1
ATOM 1431 N N . GLN B 1 48 ? -3.887 2.736 -12.695 1 97 48 GLN B N 1
ATOM 1432 C CA . GLN B 1 48 ? -2.697 2.934 -13.516 1 97 48 GLN B CA 1
ATOM 1433 C C . GLN B 1 48 ? -1.774 1.72 -13.445 1 97 48 GLN B C 1
ATOM 1435 O O . GLN B 1 48 ? -1.148 1.353 -14.445 1 97 48 GLN B O 1
ATOM 1440 N N . GLN B 1 49 ? -1.685 1.165 -12.328 1 98.06 49 GLN B N 1
ATOM 1441 C CA . GLN B 1 49 ? -0.796 0.033 -12.086 1 98.06 49 GLN B CA 1
ATOM 1442 C C . GLN B 1 49 ? -1.33 -0.859 -10.969 1 98.06 49 GLN B C 1
ATOM 1444 O O . GLN B 1 49 ? -1.878 -0.366 -9.984 1 98.06 49 GLN B O 1
ATOM 1449 N N . VAL B 1 50 ? -1.172 -2.119 -11.109 1 98.81 50 VAL B N 1
ATOM 1450 C CA . VAL B 1 50 ? -1.414 -3.078 -10.039 1 98.81 50 VAL B CA 1
ATOM 1451 C C . VAL B 1 50 ? -0.086 -3.639 -9.531 1 98.81 50 VAL B C 1
ATOM 1453 O O . VAL B 1 50 ? 0.777 -4.016 -10.328 1 98.81 50 VAL B O 1
ATOM 1456 N N . THR B 1 51 ? 0.113 -3.648 -8.219 1 98.81 51 THR B N 1
ATOM 1457 C CA . THR B 1 51 ? 1.327 -4.168 -7.598 1 98.81 51 THR B CA 1
ATOM 1458 C C . THR B 1 51 ? 1.006 -5.352 -6.691 1 98.81 51 THR B C 1
ATOM 1460 O O . THR B 1 51 ? 0.041 -5.309 -5.922 1 98.81 51 THR B O 1
ATOM 1463 N N . TRP B 1 52 ? 1.725 -6.418 -6.801 1 98.75 52 TRP B N 1
ATOM 1464 C CA . TRP B 1 52 ? 1.704 -7.523 -5.848 1 98.75 52 TRP B CA 1
ATOM 1465 C C . TRP B 1 52 ? 2.898 -7.449 -4.902 1 98.75 52 TRP B C 1
ATOM 1467 O O . TRP B 1 52 ? 4.023 -7.184 -5.336 1 98.75 52 TRP B O 1
ATOM 1477 N N . GLN B 1 53 ? 2.574 -7.699 -3.646 1 98.5 53 GLN B N 1
ATOM 1478 C CA . GLN B 1 53 ? 3.617 -7.66 -2.627 1 98.5 53 GLN B CA 1
ATOM 1479 C C . GLN B 1 53 ? 3.506 -8.852 -1.679 1 98.5 53 GLN B C 1
ATOM 1481 O O . GLN B 1 53 ? 2.402 -9.32 -1.394 1 98.5 53 GLN B O 1
ATOM 1486 N N . LYS B 1 54 ? 4.668 -9.273 -1.212 1 97.38 54 LYS B N 1
ATOM 1487 C CA . LYS B 1 54 ? 4.711 -10.188 -0.076 1 97.38 54 LYS B CA 1
ATOM 1488 C C . LYS B 1 54 ? 4.934 -9.438 1.231 1 97.38 54 LYS B C 1
ATOM 1490 O O . LYS B 1 54 ? 5.797 -8.562 1.31 1 97.38 54 LYS B O 1
ATOM 1495 N N . VAL B 1 55 ? 4.074 -9.766 2.221 1 96.5 55 VAL B N 1
ATOM 1496 C CA . VAL B 1 55 ? 4.188 -9.117 3.521 1 96.5 55 VAL B CA 1
ATOM 1497 C C . VAL B 1 55 ? 5.312 -9.766 4.324 1 96.5 55 VAL B C 1
ATOM 1499 O O . VAL B 1 55 ? 5.348 -10.984 4.484 1 96.5 55 VAL B O 1
ATOM 1502 N N . LEU B 1 56 ? 6.238 -8.961 4.742 1 95.19 56 LEU B N 1
ATOM 1503 C CA . LEU B 1 56 ? 7.289 -9.391 5.66 1 95.19 56 LEU B CA 1
ATOM 1504 C C . LEU B 1 56 ? 7.035 -8.859 7.066 1 95.19 56 LEU B C 1
ATOM 1506 O O . LEU B 1 56 ? 5.977 -8.289 7.336 1 95.19 56 LEU B O 1
ATOM 1510 N N . GLU B 1 57 ? 7.789 -9.133 8.023 1 89.31 57 GLU B N 1
ATOM 1511 C CA . GLU B 1 57 ? 7.559 -8.789 9.422 1 89.31 57 GLU B CA 1
ATOM 1512 C C . GLU B 1 57 ? 7.281 -7.297 9.578 1 89.31 57 GLU B C 1
ATOM 1514 O O . GLU B 1 57 ? 6.289 -6.906 10.211 1 89.31 57 GLU B O 1
ATOM 1519 N N . ARG B 1 58 ? 8 -6.441 8.938 1 85.19 58 ARG B N 1
ATOM 1520 C CA . ARG B 1 58 ? 7.859 -5.012 9.188 1 85.19 58 ARG B CA 1
ATOM 1521 C C . ARG B 1 58 ? 7.75 -4.234 7.883 1 85.19 58 ARG B C 1
ATOM 1523 O O . ARG B 1 58 ? 7.684 -3.002 7.891 1 85.19 58 ARG B O 1
ATOM 1530 N N . THR B 1 59 ? 7.844 -4.996 6.832 1 91.5 59 THR B N 1
ATOM 1531 C CA . THR B 1 59 ? 7.859 -4.355 5.523 1 91.5 59 THR B CA 1
ATOM 1532 C C . THR B 1 59 ? 7.141 -5.215 4.488 1 91.5 59 THR B C 1
ATOM 1534 O O . THR B 1 59 ? 6.551 -6.242 4.832 1 91.5 59 THR B O 1
ATOM 1537 N N . GLU B 1 60 ? 6.957 -4.688 3.373 1 96 60 GLU B N 1
ATOM 1538 C CA . GLU B 1 60 ? 6.488 -5.426 2.205 1 96 60 GLU B CA 1
ATOM 1539 C C . GLU B 1 60 ? 7.551 -5.465 1.111 1 96 60 GLU B C 1
ATOM 1541 O O . GLU B 1 60 ? 8.297 -4.5 0.923 1 96 60 GLU B O 1
ATOM 1546 N N . ARG B 1 61 ? 7.574 -6.539 0.478 1 96.75 61 ARG B N 1
ATOM 1547 C CA . ARG B 1 61 ? 8.461 -6.688 -0.672 1 96.75 61 ARG B CA 1
ATOM 1548 C C . ARG B 1 61 ? 7.66 -6.758 -1.971 1 96.75 61 ARG B C 1
ATOM 1550 O O . ARG B 1 61 ? 6.773 -7.602 -2.113 1 96.75 61 ARG B O 1
ATOM 1557 N N . ASN B 1 62 ? 8.039 -5.906 -2.934 1 98.12 62 ASN B N 1
ATOM 1558 C CA . ASN B 1 62 ? 7.383 -5.945 -4.234 1 98.12 62 ASN B CA 1
ATOM 1559 C C . ASN B 1 62 ? 7.715 -7.23 -4.992 1 98.12 62 ASN B C 1
ATOM 1561 O O . ASN B 1 62 ? 8.891 -7.547 -5.199 1 98.12 62 ASN B O 1
ATOM 1565 N N . ILE B 1 63 ? 6.715 -7.895 -5.398 1 98.69 63 ILE B N 1
ATOM 1566 C CA . ILE B 1 63 ? 6.844 -9.102 -6.211 1 98.69 63 ILE B CA 1
ATOM 1567 C C . ILE B 1 63 ? 6.883 -8.727 -7.691 1 98.69 63 ILE B C 1
ATOM 1569 O O . ILE B 1 63 ? 7.719 -9.234 -8.445 1 98.69 63 ILE B O 1
ATOM 1573 N N . GLY B 1 64 ? 5.977 -7.918 -8.117 1 98.69 64 GLY B N 1
ATOM 1574 C CA . GLY B 1 64 ? 5.812 -7.48 -9.492 1 98.69 64 GLY B CA 1
ATOM 1575 C C . GLY B 1 64 ? 4.637 -6.543 -9.688 1 98.69 64 GLY B C 1
ATOM 1576 O O . GLY B 1 64 ? 3.938 -6.211 -8.727 1 98.69 64 GLY B O 1
ATOM 1577 N N . SER B 1 65 ? 4.543 -6.105 -10.961 1 98.81 65 SER B N 1
ATOM 1578 C CA . SER B 1 65 ? 3.479 -5.156 -11.273 1 98.81 65 SER B CA 1
ATOM 1579 C C . SER B 1 65 ? 2.965 -5.344 -12.695 1 98.81 65 SER B C 1
ATOM 1581 O O . SER B 1 65 ? 3.584 -6.051 -13.492 1 98.81 65 SER B O 1
ATOM 1583 N N . TYR B 1 66 ? 1.791 -4.855 -12.891 1 98.88 66 TYR B N 1
ATOM 1584 C CA . TYR B 1 66 ? 1.248 -4.754 -14.242 1 98.88 66 TYR B CA 1
ATOM 1585 C C . TYR B 1 66 ? 0.766 -3.34 -14.531 1 98.88 66 TYR B C 1
ATOM 1587 O O . TYR B 1 66 ? 0.109 -2.717 -13.695 1 98.88 66 TYR B O 1
ATOM 1595 N N . SER B 1 67 ? 1.089 -2.84 -15.609 1 97.94 67 SER B N 1
ATOM 1596 C CA . SER B 1 67 ? 0.542 -1.626 -16.203 1 97.94 67 SER B CA 1
ATOM 1597 C C . SER B 1 67 ? 0.35 -1.786 -17.703 1 97.94 67 SER B C 1
ATOM 1599 O O . SER B 1 67 ? 0.952 -2.666 -18.328 1 97.94 67 SER B O 1
ATOM 1601 N N . GLU B 1 68 ? -0.577 -0.971 -18.25 1 97.12 68 GLU B N 1
ATOM 1602 C CA . GLU B 1 68 ? -0.815 -1.075 -19.688 1 97.12 68 GLU B CA 1
ATOM 1603 C C . GLU B 1 68 ? 0.427 -0.686 -20.484 1 97.12 68 GLU B C 1
ATOM 1605 O O . GLU B 1 68 ? 0.694 -1.255 -21.547 1 97.12 68 GLU B O 1
ATOM 1610 N N . TYR B 1 69 ? 1.162 0.18 -19.938 1 95.81 69 TYR B N 1
ATOM 1611 C CA . TYR B 1 69 ? 2.326 0.691 -20.641 1 95.81 69 TYR B CA 1
ATOM 1612 C C . TYR B 1 69 ? 3.469 -0.315 -20.625 1 95.81 69 TYR B C 1
ATOM 1614 O O . TYR B 1 69 ? 4.066 -0.615 -21.656 1 95.81 69 TYR B O 1
ATOM 1622 N N . TYR B 1 70 ? 3.789 -0.968 -19.531 1 96.94 70 TYR B N 1
ATOM 1623 C CA . TYR B 1 70 ? 4.965 -1.818 -19.375 1 96.94 70 TYR B CA 1
ATOM 1624 C C . TYR B 1 70 ? 4.59 -3.291 -19.484 1 96.94 70 TYR B C 1
ATOM 1626 O O . TYR B 1 70 ? 5.457 -4.148 -19.641 1 96.94 70 TYR B O 1
ATOM 1634 N N . GLY B 1 71 ? 3.338 -3.504 -19.359 1 98 71 GLY B N 1
ATOM 1635 C CA . GLY B 1 71 ? 2.947 -4.898 -19.219 1 98 71 GLY B CA 1
ATOM 1636 C C . GLY B 1 71 ? 3.305 -5.492 -17.875 1 98 71 GLY B C 1
ATOM 1637 O O . GLY B 1 71 ? 3.256 -4.801 -16.859 1 98 71 GLY B O 1
ATOM 1638 N N . VAL B 1 72 ? 3.533 -6.75 -17.891 1 98.56 72 VAL B N 1
ATOM 1639 C CA . VAL B 1 72 ? 3.879 -7.473 -16.672 1 98.56 72 VAL B CA 1
ATOM 1640 C C . VAL B 1 72 ? 5.359 -7.277 -16.359 1 98.56 72 VAL B C 1
ATOM 1642 O O . VAL B 1 72 ? 6.211 -7.406 -17.25 1 98.56 72 VAL B O 1
ATOM 1645 N N . THR B 1 73 ? 5.617 -6.918 -15.18 1 98.31 73 THR B N 1
ATOM 1646 C CA . THR B 1 73 ? 6.977 -6.879 -14.648 1 98.31 73 THR B CA 1
ATOM 1647 C C . THR B 1 73 ? 7.09 -7.73 -13.391 1 98.31 73 THR B C 1
ATOM 1649 O O . THR B 1 73 ? 6.336 -7.539 -12.438 1 98.31 73 THR B O 1
ATOM 1652 N N . VAL B 1 74 ? 8 -8.68 -13.375 1 98.56 74 VAL B N 1
ATOM 1653 C CA . VAL B 1 74 ? 8.281 -9.484 -12.195 1 98.56 74 VAL B CA 1
ATOM 1654 C C . VAL B 1 74 ? 9.672 -9.148 -11.656 1 98.56 74 VAL B C 1
ATOM 1656 O O . VAL B 1 74 ? 10.648 -9.156 -12.398 1 98.56 74 VAL B O 1
ATOM 1659 N N . ASN B 1 75 ? 9.695 -8.773 -10.406 1 97.19 75 ASN B N 1
ATOM 1660 C CA . ASN B 1 75 ? 10.945 -8.336 -9.805 1 97.19 75 ASN B CA 1
ATOM 1661 C C . ASN B 1 75 ? 11.914 -9.5 -9.617 1 97.19 75 ASN B C 1
ATOM 1663 O O . ASN B 1 75 ? 11.492 -10.656 -9.516 1 97.19 75 ASN B O 1
ATOM 1667 N N . ASP B 1 76 ? 13.188 -9.07 -9.406 1 94.44 76 ASP B N 1
ATOM 1668 C CA . ASP B 1 76 ? 14.219 -10.086 -9.219 1 94.44 76 ASP B CA 1
ATOM 1669 C C . ASP B 1 76 ? 13.961 -10.906 -7.953 1 94.44 76 ASP B C 1
ATOM 1671 O O . ASP B 1 76 ? 13.539 -10.359 -6.93 1 94.44 76 ASP B O 1
ATOM 1675 N N . GLY B 1 77 ? 14.102 -12.117 -7.906 1 95.25 77 GLY B N 1
ATOM 1676 C CA . GLY B 1 77 ? 13.891 -13.023 -6.785 1 95.25 77 GLY B CA 1
ATOM 1677 C C . GLY B 1 77 ? 12.602 -13.812 -6.895 1 95.25 77 GLY B C 1
ATOM 1678 O O . GLY B 1 77 ? 12.414 -14.805 -6.188 1 95.25 77 GLY B O 1
ATOM 1679 N N . PHE B 1 78 ? 11.805 -13.219 -7.871 1 98 78 PHE B N 1
ATOM 1680 C CA . PHE B 1 78 ? 10.516 -13.906 -7.969 1 98 78 PHE B CA 1
ATOM 1681 C C . PHE B 1 78 ? 10.305 -14.461 -9.367 1 98 78 PHE B C 1
ATOM 1683 O O . PHE B 1 78 ? 9.289 -15.102 -9.641 1 98 78 PHE B O 1
ATOM 1690 N N . LYS B 1 79 ? 11.18 -14.289 -10.242 1 97.38 79 LYS B N 1
ATOM 1691 C CA . LYS B 1 79 ? 11 -14.602 -11.656 1 97.38 79 LYS B CA 1
ATOM 1692 C C . LYS B 1 79 ? 10.727 -16.094 -11.852 1 97.38 79 LYS B C 1
ATOM 1694 O O . LYS B 1 79 ? 9.945 -16.469 -12.727 1 97.38 79 LYS B O 1
ATOM 1699 N N . ASP B 1 80 ? 11.289 -16.922 -11.039 1 96 80 ASP B N 1
ATOM 1700 C CA . ASP B 1 80 ? 11.07 -18.359 -11.18 1 96 80 ASP B CA 1
ATOM 1701 C C . ASP B 1 80 ? 9.938 -18.828 -10.273 1 96 80 ASP B C 1
ATOM 1703 O O . ASP B 1 80 ? 9.523 -19.984 -10.352 1 96 80 ASP B O 1
ATOM 1707 N N . LYS B 1 81 ? 9.453 -18.016 -9.523 1 98.12 81 LYS B N 1
ATOM 1708 C CA . LYS B 1 81 ? 8.531 -18.406 -8.461 1 98.12 81 LYS B CA 1
ATOM 1709 C C . LYS B 1 81 ? 7.113 -17.953 -8.766 1 98.12 81 LYS B C 1
ATOM 1711 O O . LYS B 1 81 ? 6.145 -18.625 -8.406 1 98.12 81 LYS B O 1
ATOM 1716 N N . VAL B 1 82 ? 7.008 -16.781 -9.461 1 98.44 82 VAL B N 1
ATOM 1717 C CA . VAL B 1 82 ? 5.688 -16.172 -9.602 1 98.44 82 VAL B CA 1
ATOM 1718 C C . VAL B 1 82 ? 5.371 -15.953 -11.086 1 98.44 82 VAL B C 1
ATOM 1720 O O . VAL B 1 82 ? 6.238 -15.531 -11.852 1 98.44 82 VAL B O 1
ATOM 1723 N N . GLN B 1 83 ? 4.148 -16.266 -11.445 1 98.5 83 GLN B N 1
ATOM 1724 C CA . GLN B 1 83 ? 3.639 -16.016 -12.789 1 98.5 83 GLN B CA 1
ATOM 1725 C C . GLN B 1 83 ? 2.297 -15.289 -12.75 1 98.5 83 GLN B C 1
ATOM 1727 O O . GLN B 1 83 ? 1.396 -15.688 -12.008 1 98.5 83 GLN B O 1
ATOM 1732 N N . PHE B 1 84 ? 2.248 -14.258 -13.562 1 98.81 84 PHE B N 1
ATOM 1733 C CA . PHE B 1 84 ? 0.95 -13.617 -13.734 1 98.81 84 PHE B CA 1
ATOM 1734 C C . PHE B 1 84 ? 0.047 -14.453 -14.633 1 98.81 84 PHE B C 1
ATOM 1736 O O . PHE B 1 84 ? 0.441 -14.828 -15.742 1 98.81 84 PHE B O 1
ATOM 1743 N N . THR B 1 85 ? -1.193 -14.742 -14.141 1 98.5 85 THR B N 1
ATOM 1744 C CA . THR B 1 85 ? -2.111 -15.562 -14.914 1 98.5 85 THR B CA 1
ATOM 1745 C C . THR B 1 85 ? -3.264 -14.727 -15.461 1 98.5 85 THR B C 1
ATOM 1747 O O . THR B 1 85 ? -3.889 -15.094 -16.453 1 98.5 85 THR B O 1
ATOM 1750 N N . GLU B 1 86 ? -3.664 -13.688 -14.812 1 98.5 86 GLU B N 1
ATOM 1751 C CA . GLU B 1 86 ? -4.547 -12.625 -15.305 1 98.5 86 GLU B CA 1
ATOM 1752 C C . GLU B 1 86 ? -3.975 -11.25 -14.984 1 98.5 86 GLU B C 1
ATOM 1754 O O . GLU B 1 86 ? -3.797 -10.891 -13.82 1 98.5 86 GLU B O 1
ATOM 1759 N N . ALA B 1 87 ? -3.713 -10.547 -16.062 1 98.5 87 ALA B N 1
ATOM 1760 C CA . ALA B 1 87 ? -3.113 -9.219 -15.914 1 98.5 87 ALA B CA 1
ATOM 1761 C C . ALA B 1 87 ? -4.008 -8.141 -16.516 1 98.5 87 ALA B C 1
ATOM 1763 O O . ALA B 1 87 ? -3.82 -7.734 -17.656 1 98.5 87 ALA B O 1
ATOM 1764 N N . LYS B 1 88 ? -4.93 -7.746 -15.773 1 98.31 88 LYS B N 1
ATOM 1765 C CA . LYS B 1 88 ? -5.805 -6.617 -16.094 1 98.31 88 LYS B CA 1
ATOM 1766 C C . LYS B 1 88 ? -5.824 -5.605 -14.945 1 98.31 88 LYS B C 1
ATOM 1768 O O . LYS B 1 88 ? -5.559 -5.953 -13.797 1 98.31 88 LYS B O 1
ATOM 1773 N N . LEU B 1 89 ? -6.211 -4.441 -15.266 1 98.56 89 LEU B N 1
ATOM 1774 C CA . LEU B 1 89 ? -6.148 -3.361 -14.281 1 98.56 89 LEU B CA 1
ATOM 1775 C C . LEU B 1 89 ? -7.309 -3.457 -13.297 1 98.56 89 LEU B C 1
ATOM 1777 O O . LEU B 1 89 ? -7.234 -2.92 -12.188 1 98.56 89 LEU B O 1
ATOM 1781 N N . GLN B 1 90 ? -8.398 -4.141 -13.633 1 98.31 90 GLN B N 1
ATOM 1782 C CA . GLN B 1 90 ? -9.531 -4.285 -12.727 1 98.31 90 GLN B CA 1
ATOM 1783 C C . GLN B 1 90 ? -9.5 -5.641 -12.023 1 98.31 90 GLN B C 1
ATOM 1785 O O . GLN B 1 90 ? -10.188 -5.836 -11.016 1 98.31 90 GLN B O 1
ATOM 1790 N N . LYS B 1 91 ? -8.828 -6.527 -12.578 1 98.44 91 LYS B N 1
ATOM 1791 C CA . LYS B 1 91 ? -8.664 -7.879 -12.055 1 98.44 91 LYS B CA 1
ATOM 1792 C C . LYS B 1 91 ? -7.262 -8.414 -12.344 1 98.44 91 LYS B C 1
ATOM 1794 O O . LYS B 1 91 ? -6.793 -8.352 -13.484 1 98.44 91 LYS B O 1
ATOM 1799 N N . ASN B 1 92 ? -6.602 -8.914 -11.336 1 98.81 92 ASN B N 1
ATOM 1800 C CA . ASN B 1 92 ? -5.227 -9.383 -11.484 1 98.81 92 ASN B CA 1
ATOM 1801 C C . ASN B 1 92 ? -4.973 -10.641 -10.664 1 98.81 92 ASN B C 1
ATOM 1803 O O . ASN B 1 92 ? -5.414 -10.742 -9.523 1 98.81 92 ASN B O 1
ATOM 1807 N N . SER B 1 93 ? -4.293 -11.602 -11.289 1 98.38 93 SER B N 1
ATOM 1808 C CA . SER B 1 93 ? -4.039 -12.883 -10.633 1 98.38 93 SER B CA 1
ATOM 1809 C C . SER B 1 93 ? -2.605 -13.344 -10.859 1 98.38 93 SER B C 1
ATOM 1811 O O . SER B 1 93 ? -2.049 -13.156 -11.945 1 98.38 93 SER B O 1
ATOM 1813 N N . ILE B 1 94 ? -2.115 -13.961 -9.844 1 98.25 94 ILE B N 1
ATOM 1814 C CA . ILE B 1 94 ? -0.8 -14.586 -9.938 1 98.25 94 ILE B CA 1
ATOM 1815 C C . ILE B 1 94 ? -0.875 -16.031 -9.422 1 98.25 94 ILE B C 1
ATOM 1817 O O . ILE B 1 94 ? -1.851 -16.406 -8.773 1 98.25 94 ILE B O 1
ATOM 1821 N N . VAL B 1 95 ? 0.09 -16.766 -9.797 1 97.94 95 VAL B N 1
ATOM 1822 C CA . VAL B 1 95 ? 0.291 -18.094 -9.227 1 97.94 95 VAL B CA 1
ATOM 1823 C C . VAL B 1 95 ? 1.682 -18.188 -8.602 1 97.94 95 VAL B C 1
ATOM 1825 O O . VAL B 1 95 ? 2.668 -17.766 -9.203 1 97.94 95 VAL B O 1
ATOM 1828 N N . ILE B 1 96 ? 1.743 -18.625 -7.398 1 97.56 96 ILE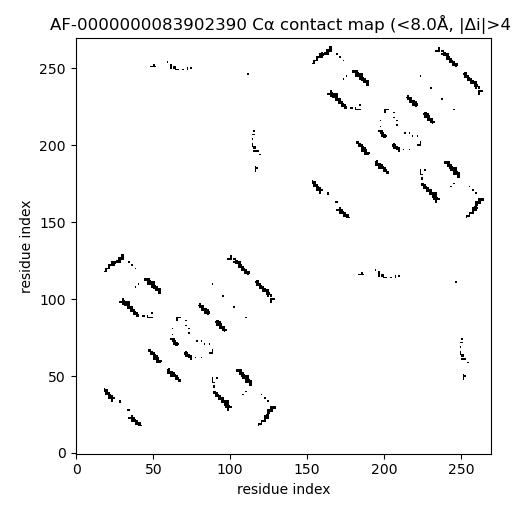 B N 1
ATOM 1829 C CA . ILE B 1 96 ? 3.002 -19.016 -6.77 1 97.56 96 ILE B CA 1
ATOM 1830 C C . ILE B 1 96 ? 3.314 -20.469 -7.094 1 97.56 96 ILE B C 1
ATOM 1832 O O . ILE B 1 96 ? 2.58 -21.375 -6.691 1 97.56 96 ILE B O 1
ATOM 1836 N N . ARG B 1 97 ? 4.43 -20.656 -7.73 1 97.94 97 ARG B N 1
ATOM 1837 C CA . ARG B 1 97 ? 4.742 -21.984 -8.266 1 97.94 97 ARG B CA 1
ATOM 1838 C C . ARG B 1 97 ? 5.516 -22.812 -7.242 1 97.94 97 ARG B C 1
ATOM 1840 O O . ARG B 1 97 ? 6.34 -22.281 -6.5 1 97.94 97 ARG B O 1
ATOM 1847 N N . ASN B 1 98 ? 5.195 -24.109 -7.258 1 96.88 98 ASN B N 1
ATOM 1848 C CA . ASN B 1 98 ? 5.957 -25.062 -6.453 1 96.88 98 ASN B CA 1
ATOM 1849 C C . ASN B 1 98 ? 6.168 -24.547 -5.035 1 96.88 98 ASN B C 1
ATOM 1851 O O . ASN B 1 98 ? 7.305 -24.438 -4.574 1 96.88 98 ASN B O 1
ATOM 1855 N N . VAL B 1 99 ? 5.09 -24.422 -4.34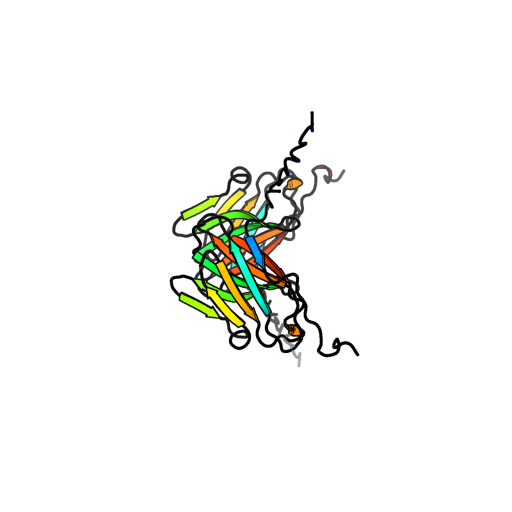4 1 96.94 99 VAL B N 1
ATOM 1856 C CA . VAL B 1 99 ? 5.082 -23.734 -3.059 1 96.94 99 VAL B CA 1
ATOM 1857 C C . VAL B 1 99 ? 5.949 -24.5 -2.061 1 96.94 99 VAL B C 1
ATOM 1859 O O . VAL B 1 99 ? 5.957 -25.734 -2.047 1 96.94 99 VAL B O 1
ATOM 1862 N N . THR B 1 100 ? 6.723 -23.828 -1.268 1 96.62 100 THR B N 1
ATOM 1863 C CA . THR B 1 100 ? 7.469 -24.328 -0.116 1 96.62 100 THR B CA 1
ATOM 1864 C C . THR B 1 100 ? 7.027 -23.609 1.16 1 96.62 100 THR B C 1
ATOM 1866 O O . THR B 1 100 ? 6.219 -22.688 1.11 1 96.62 100 THR B O 1
ATOM 1869 N N . ASP B 1 101 ? 7.539 -23.984 2.25 1 95.88 101 ASP B N 1
ATOM 1870 C CA . ASP B 1 101 ? 7.203 -23.359 3.529 1 95.88 101 ASP B CA 1
ATOM 1871 C C . ASP B 1 101 ? 7.543 -21.875 3.521 1 95.88 101 ASP B C 1
ATOM 1873 O O . ASP B 1 101 ? 6.891 -21.078 4.203 1 95.88 101 ASP B O 1
ATOM 1877 N N . GLN B 1 102 ? 8.523 -21.516 2.713 1 95.69 102 GLN B N 1
ATOM 1878 C CA . GLN B 1 102 ? 8.961 -20.125 2.662 1 95.69 102 GLN B CA 1
ATOM 1879 C C . GLN B 1 102 ? 7.914 -19.25 1.988 1 95.69 102 GLN B C 1
ATOM 1881 O O . GLN B 1 102 ? 7.926 -18.016 2.15 1 95.69 102 GLN B O 1
ATOM 1886 N N . ASP B 1 103 ? 7.051 -19.859 1.263 1 96.25 103 ASP B N 1
ATOM 1887 C CA . ASP B 1 103 ? 6.055 -19.094 0.512 1 96.25 103 ASP B CA 1
ATOM 1888 C C . ASP B 1 103 ? 4.84 -18.766 1.378 1 96.25 103 ASP B C 1
ATOM 1890 O O . ASP B 1 103 ? 4.012 -17.938 1.009 1 96.25 103 ASP B O 1
ATOM 1894 N N . ALA B 1 104 ? 4.723 -19.406 2.578 1 95.75 104 ALA B N 1
ATOM 1895 C CA . ALA B 1 104 ? 3.607 -19.125 3.477 1 95.75 104 ALA B CA 1
ATOM 1896 C C . ALA B 1 104 ? 3.619 -17.672 3.922 1 95.75 104 ALA B C 1
ATOM 1898 O O . ALA B 1 104 ? 4.676 -17.031 3.971 1 95.75 104 ALA B O 1
ATOM 1899 N N . GLY B 1 105 ? 2.426 -17.203 4.258 1 95.56 105 GLY B N 1
ATOM 1900 C CA . GLY B 1 105 ? 2.283 -15.82 4.711 1 95.56 105 GLY B CA 1
ATOM 1901 C C . GLY B 1 105 ? 1.236 -15.047 3.936 1 95.56 105 GLY B C 1
ATOM 1902 O O . GLY B 1 105 ? 0.431 -15.633 3.209 1 95.56 105 GLY B O 1
ATOM 1903 N N . CYS B 1 106 ? 1.303 -13.727 4.074 1 95.5 106 CYS B N 1
ATOM 1904 C CA . CYS B 1 106 ? 0.274 -12.906 3.447 1 95.5 106 CYS B CA 1
ATOM 1905 C C . CYS B 1 106 ? 0.845 -12.125 2.27 1 95.5 106 CYS B C 1
ATOM 1907 O O . CYS B 1 106 ? 2.039 -11.828 2.24 1 95.5 106 CYS B O 1
ATOM 1909 N N . TYR B 1 107 ? -0.034 -11.844 1.396 1 96.5 107 TYR B N 1
ATOM 1910 C CA . TYR B 1 107 ? 0.252 -11.109 0.168 1 96.5 107 TYR B CA 1
ATOM 1911 C C . TYR B 1 107 ? -0.736 -9.961 -0.028 1 96.5 107 TYR B C 1
ATOM 1913 O O . TYR B 1 107 ? -1.886 -10.047 0.411 1 96.5 107 TYR B O 1
ATOM 1921 N N . LEU B 1 108 ? -0.255 -8.922 -0.69 1 97.06 108 LEU B N 1
ATOM 1922 C CA . LEU B 1 108 ? -1.09 -7.762 -0.99 1 97.06 108 LEU B CA 1
ATOM 1923 C C . LEU B 1 108 ? -1.184 -7.535 -2.494 1 97.06 108 LEU B C 1
ATOM 1925 O O . LEU B 1 108 ? -0.192 -7.684 -3.213 1 97.06 108 LEU B O 1
ATOM 1929 N N . CYS B 1 109 ? -2.367 -7.195 -2.949 1 98.31 109 CYS B N 1
ATOM 1930 C CA . CYS B 1 109 ? -2.531 -6.566 -4.254 1 98.31 109 CYS B CA 1
ATOM 1931 C C . CYS B 1 109 ? -2.941 -5.105 -4.109 1 98.31 109 CYS B C 1
ATOM 1933 O O . CYS B 1 109 ? -3.879 -4.789 -3.377 1 98.31 109 CYS B O 1
ATOM 1935 N N . LEU B 1 110 ? -2.209 -4.215 -4.715 1 98.5 110 LEU B N 1
ATOM 1936 C CA . LEU B 1 110 ? -2.463 -2.781 -4.66 1 98.5 110 LEU B CA 1
ATOM 1937 C C . LEU B 1 110 ? -2.943 -2.26 -6.008 1 98.5 110 LEU B C 1
ATOM 1939 O O . LEU B 1 110 ? -2.201 -2.299 -6.992 1 98.5 110 LEU B O 1
ATOM 1943 N N . PHE B 1 111 ? -4.152 -1.801 -6.07 1 98.62 111 PHE B N 1
ATOM 1944 C CA . PHE B 1 111 ? -4.656 -1.071 -7.227 1 98.62 111 PHE B CA 1
ATOM 1945 C C . PHE B 1 111 ? -4.43 0.427 -7.066 1 98.62 111 PHE B C 1
ATOM 1947 O O . PHE B 1 111 ? -5.078 1.074 -6.242 1 98.62 111 PHE B O 1
ATOM 1954 N N . ASN B 1 112 ? -3.484 0.976 -7.836 1 98.06 112 ASN B N 1
ATOM 1955 C CA . ASN B 1 112 ? -3.195 2.404 -7.766 1 98.06 112 ASN B CA 1
ATOM 1956 C C . ASN B 1 112 ? -4.164 3.217 -8.617 1 98.06 112 ASN B C 1
ATOM 1958 O O . ASN B 1 112 ? -4.004 3.305 -9.836 1 98.06 112 ASN B O 1
ATOM 1962 N N . THR B 1 113 ? -5.102 3.812 -7.953 1 97.31 113 THR B N 1
ATOM 1963 C CA . THR B 1 113 ? -6.145 4.559 -8.648 1 97.31 113 THR B CA 1
ATOM 1964 C C . THR B 1 113 ? -5.793 6.043 -8.711 1 97.31 113 THR B C 1
ATOM 1966 O O . THR B 1 113 ? -5.223 6.59 -7.77 1 97.31 113 THR B O 1
ATOM 1969 N N . TYR B 1 114 ? -6.172 6.594 -9.789 1 94.31 114 TYR B N 1
ATOM 1970 C CA . TYR B 1 114 ? -5.875 7.996 -10.062 1 94.31 114 TYR B CA 1
ATOM 1971 C C . TYR B 1 114 ? -7.156 8.82 -10.133 1 94.31 114 TYR B C 1
ATOM 1973 O O . TYR B 1 114 ? -8.055 8.523 -10.93 1 94.31 114 TYR B O 1
ATOM 1981 N N . PRO B 1 115 ? -7.207 9.859 -9.273 1 95.94 115 PRO B N 1
ATOM 1982 C CA . PRO B 1 115 ? -6.238 10.367 -8.297 1 95.94 115 PRO B CA 1
ATOM 1983 C C . PRO B 1 115 ? -6.551 9.93 -6.871 1 95.94 115 PRO B C 1
ATOM 1985 O O . PRO B 1 115 ? -5.945 10.43 -5.918 1 95.94 115 PRO B O 1
ATOM 1988 N N . ASP B 1 116 ? -7.41 8.961 -6.699 1 95.31 116 ASP B N 1
ATOM 1989 C CA . ASP B 1 116 ? -8.008 8.703 -5.391 1 95.31 116 ASP B CA 1
ATOM 1990 C C . ASP B 1 116 ? -7 8.047 -4.449 1 95.31 116 ASP B C 1
ATOM 1992 O O . ASP B 1 116 ? -7.184 8.055 -3.232 1 95.31 116 ASP B O 1
ATOM 1996 N N . GLY B 1 117 ? -5.973 7.434 -5.07 1 97.44 117 GLY B N 1
ATOM 1997 C CA . GLY B 1 117 ? -5.004 6.754 -4.23 1 97.44 117 GLY B CA 1
ATOM 1998 C C . GLY B 1 117 ? -4.953 5.254 -4.465 1 97.44 117 GLY B C 1
ATOM 1999 O O . GLY B 1 117 ? -5.262 4.785 -5.562 1 97.44 117 GLY B O 1
ATOM 2000 N N . ALA B 1 118 ? -4.488 4.5 -3.48 1 97.94 118 ALA B N 1
ATOM 2001 C CA . ALA B 1 118 ? -4.289 3.064 -3.639 1 97.94 118 ALA B CA 1
ATOM 2002 C C . ALA B 1 118 ? -5.34 2.275 -2.859 1 97.94 118 ALA B C 1
ATOM 2004 O O . ALA B 1 118 ? -5.676 2.629 -1.728 1 97.94 118 ALA B O 1
ATOM 2005 N N . LEU B 1 119 ? -5.879 1.261 -3.508 1 97.69 119 LEU B N 1
ATOM 2006 C CA . LEU B 1 119 ? -6.758 0.297 -2.854 1 97.69 119 LEU B CA 1
ATOM 2007 C C . LEU B 1 119 ? -6.059 -1.049 -2.688 1 97.69 119 LEU B C 1
ATOM 2009 O O . LEU B 1 119 ? -5.516 -1.595 -3.652 1 97.69 119 LEU B O 1
ATOM 2013 N N . THR B 1 120 ? -6.152 -1.562 -1.477 1 97.19 120 THR B N 1
ATOM 2014 C CA . THR B 1 120 ? -5.332 -2.727 -1.169 1 97.19 120 THR B CA 1
ATOM 2015 C C . THR B 1 120 ? -6.203 -3.914 -0.773 1 97.19 120 THR B C 1
ATOM 2017 O O . THR B 1 120 ? -7.117 -3.775 0.044 1 97.19 120 THR B O 1
ATOM 2020 N N . GLY B 1 121 ? -5.992 -5.047 -1.396 1 96 121 GLY B N 1
ATOM 2021 C CA . GLY B 1 121 ? -6.488 -6.332 -0.932 1 96 121 GLY B CA 1
ATOM 2022 C C . GLY B 1 121 ? -5.422 -7.176 -0.26 1 96 121 GLY B C 1
ATOM 2023 O O . GLY B 1 121 ? -4.246 -7.094 -0.611 1 96 121 GLY B O 1
ATOM 2024 N N . ARG B 1 122 ? -5.824 -8.008 0.707 1 94.81 122 ARG B N 1
ATOM 2025 C CA . ARG B 1 122 ? -4.91 -8.875 1.439 1 94.81 122 ARG B CA 1
ATOM 2026 C C . ARG B 1 122 ? -5.375 -10.32 1.396 1 94.81 122 ARG B C 1
ATOM 2028 O O . ARG B 1 122 ? -6.559 -10.609 1.608 1 94.81 122 ARG B O 1
ATOM 2035 N N . THR B 1 123 ? -4.508 -11.18 1.03 1 94.38 123 THR B N 1
ATOM 2036 C CA . THR B 1 123 ? -4.773 -12.617 1.056 1 94.38 123 THR B CA 1
ATOM 2037 C C . THR B 1 123 ? -3.594 -13.375 1.648 1 94.38 123 THR B C 1
ATOM 2039 O O . THR B 1 123 ? -2.441 -12.969 1.485 1 94.38 123 THR B O 1
ATOM 2042 N N . CYS B 1 124 ? -3.922 -14.492 2.332 1 95.12 124 CYS B N 1
ATOM 2043 C CA . CYS B 1 124 ? -2.863 -15.25 2.99 1 95.12 124 CYS B CA 1
ATOM 2044 C C . CYS B 1 124 ? -2.818 -16.688 2.473 1 95.12 124 CYS B C 1
ATOM 2046 O O . CYS B 1 124 ? -3.857 -17.281 2.172 1 95.12 124 CYS B O 1
ATOM 2048 N N . LEU B 1 125 ? -1.62 -17.156 2.346 1 95.69 125 LEU B N 1
ATOM 2049 C CA . LEU B 1 125 ? -1.349 -18.5 1.866 1 95.69 125 LEU B CA 1
ATOM 2050 C C . LEU B 1 125 ? -0.825 -19.391 2.996 1 95.69 125 LEU B C 1
ATOM 2052 O O . LEU B 1 125 ? 0.198 -19.078 3.609 1 95.69 125 LEU B O 1
ATOM 2056 N N . LYS B 1 126 ? -1.546 -20.422 3.301 1 95.12 126 LYS B N 1
ATOM 2057 C CA . LYS B 1 126 ? -1.065 -21.484 4.188 1 95.12 126 LYS B CA 1
ATOM 2058 C C . LYS B 1 126 ? -0.442 -22.625 3.391 1 95.12 126 LYS B C 1
ATOM 2060 O O . LYS B 1 126 ? -0.951 -23 2.332 1 95.12 126 LYS B O 1
ATOM 2065 N N . VAL B 1 127 ? 0.668 -23.156 3.959 1 95.56 127 VAL B N 1
ATOM 2066 C CA . VAL B 1 127 ? 1.356 -24.266 3.309 1 95.56 127 VAL B CA 1
ATOM 2067 C C . VAL B 1 127 ? 1.44 -25.453 4.262 1 95.56 127 VAL B C 1
ATOM 2069 O O . VAL B 1 127 ? 1.777 -25.281 5.438 1 95.56 127 VAL B O 1
ATOM 2072 N N . TYR B 1 128 ? 1.095 -26.594 3.764 1 92.56 128 TYR B N 1
ATOM 2073 C CA . TYR B 1 128 ? 1.203 -27.781 4.613 1 92.56 128 TYR B CA 1
ATOM 2074 C C . TYR B 1 128 ? 2.055 -28.859 3.947 1 92.56 128 TYR B C 1
ATOM 2076 O O . TYR B 1 128 ? 2.121 -28.938 2.719 1 92.56 128 TYR B O 1
ATOM 2084 N N . GLY B 1 129 ? 2.963 -29.453 4.758 1 79.88 129 GLY B N 1
ATOM 2085 C CA . GLY B 1 129 ? 3.9 -30.469 4.289 1 79.88 129 GLY B CA 1
ATOM 2086 C C . GLY B 1 129 ? 3.221 -31.672 3.672 1 79.88 129 GLY B C 1
ATOM 2087 O O . GLY B 1 129 ? 1.992 -31.781 3.691 1 79.88 129 GLY B O 1
ATOM 2088 N N . GLU B 1 130 ? 4.039 -32.5 2.969 1 63.38 130 GLU B N 1
ATOM 2089 C CA . GLU B 1 130 ? 3.654 -33.75 2.32 1 63.38 130 GLU B CA 1
ATOM 2090 C C . GLU B 1 130 ? 2.965 -34.688 3.303 1 63.38 130 GLU B C 1
ATOM 2092 O O . GLU B 1 130 ? 2.051 -35.438 2.928 1 63.38 130 GLU B O 1
ATOM 2097 N N . ASN B 1 131 ? 3.5 -34.688 4.562 1 55.12 131 ASN B N 1
ATOM 2098 C CA . ASN B 1 131 ? 3.121 -35.844 5.402 1 55.12 131 ASN B CA 1
ATOM 2099 C C . ASN B 1 131 ? 1.659 -35.75 5.832 1 55.12 131 ASN B C 1
ATOM 2101 O O . ASN B 1 131 ? 1.225 -36.469 6.719 1 55.12 131 ASN B O 1
ATOM 2105 N N . LEU B 1 132 ? 1.156 -34.75 5.57 1 49.28 132 LEU B N 1
ATOM 2106 C CA . LEU B 1 132 ? -0.232 -34.844 6.008 1 49.28 132 LEU B CA 1
ATOM 2107 C C . LEU B 1 132 ? -1.018 -35.812 5.113 1 49.28 132 LEU B C 1
ATOM 2109 O O . LEU B 1 132 ? -2.252 -35.812 5.133 1 49.28 132 LEU B O 1
ATOM 2113 N N . LYS B 1 133 ? -0.377 -36.531 4.207 1 43.41 133 LYS B N 1
ATOM 2114 C CA . LYS B 1 133 ? -1.145 -37.625 3.621 1 43.41 133 LYS B CA 1
ATOM 2115 C C . LYS B 1 133 ? -1.663 -38.562 4.699 1 43.41 133 LYS B C 1
ATOM 2117 O O . LYS B 1 133 ? -0.939 -38.906 5.641 1 43.41 133 LYS B O 1
ATOM 2122 N N . VAL B 1 134 ? -2.918 -38.75 4.871 1 45.31 134 VAL B N 1
ATOM 2123 C CA . VAL B 1 134 ? -3.697 -39.688 5.672 1 45.31 134 VAL B CA 1
ATOM 2124 C C . VAL B 1 134 ? -3.049 -41.062 5.633 1 45.31 134 VAL B C 1
ATOM 2126 O O . VAL B 1 134 ? -2.891 -41.656 4.559 1 45.31 134 VAL B O 1
ATOM 2129 N N . SER B 1 135 ? -2.273 -41.438 6.688 1 33.03 135 SER B N 1
ATOM 2130 C CA . SER B 1 135 ? -2.213 -42.875 6.867 1 33.03 135 SER B CA 1
ATOM 2131 C C . SER B 1 135 ? -3.609 -43.469 6.887 1 33.03 135 SER B C 1
ATOM 2133 O O . SER B 1 135 ? -4.566 -42.844 7.332 1 33.03 135 SER B O 1
#

pLDDT: mean 86.81, std 19.35, range [32.22, 98.88]

Foldseek 3Di:
DPPPPPPPPPPPPPVPPAQKDKPQFPDADEAQAKGKIKIFGPDDFAFAKKWKWFDDPVDIDTQWMAGPVPGTDGDPPCVVFKDWPDGDLRMTMMMGGRDDQVNFFKMKMWGQGPPVGIHIDMHTHHYDYPPVPDD/DPPPPPPPPPPPPPVPPAQKDKPQQPDADEAQAKGKIKIFGPDDFAFAKKWKWFDDPVDIDTQWMAGPVPGTDGDPPCVVFKDWPDGDLRMTMMMGGRDDQVNFFKMKMWGQGPPVGIHIDMHTYHYDYPPVPDD

Nearest PDB structures (foldseek):
  4bfi-assembly1_B  TM=9.662E-01  e=3.922E-11  Mus musculus
  5b21-assembly1_B  TM=9.564E-01  e=5.650E-10  Mus musculus
  4fom-assembly1_A-2  TM=9.293E-01  e=5.972E-10  Homo sapiens
  3u82-assembly1_B  TM=9.367E-01  e=1.919E-09  Homo sapiens
  5b22-assembly1_A  TM=9.155E-01  e=5.217E-09  Mus musculus

Organism: NCBI:txid48701

InterPro domains:
  IPR003599 Immunoglobulin domain subtype [SM00409] (24-128)
  IPR007110 Immunoglobulin-like domain [PS50835] (18-120)
  IPR013106 Immunoglobulin V-set domain [PF07686] (29-127)
  IPR013783 Immunoglobulin-like fold [G3DSA:2.60.40.10] (19-130)
  IPR036179 Immunoglobulin-like domain superfamily [SSF48726] (30-128)
  IPR047164 OX-2 membrane glycoprotein-like [PTHR46841] (22-130)

Sequence (270 aa):
FTANLKTLIVLKLLRSWQKIQVMGEKLGTAVGEDAPLSCQLLETKDVQQVTWQKVLERTERNIGSYSEYYGVTVNDGFKDKVQFTEAKLQKNSIVIRNVTDQDAGCYLCLFNTYPDGALTGRTCLKVYGENLKVSFTANLKTLIVLKLLRSWQKIQVMGEKLGTAVGEDAPLSCQLLETKDVQQVTWQKVLERTERNIGSYSEYYGVTVNDGFKDKVQFTEAKLQKNSIVIRNVTDQDAGCYLCLFNTYPDGALTGRTCLKVYGENLKVS

Solvent-accessible surface area (backbone atoms only — not comparable to full-atom values): 15308 Å² total; per-residue (Å²): 133,84,79,77,77,75,78,75,77,74,75,72,72,70,77,62,90,62,62,44,50,68,46,50,49,86,55,65,34,48,51,63,36,66,42,60,41,36,43,30,52,76,60,94,68,56,49,60,37,36,23,36,29,41,55,51,97,88,49,70,43,57,40,20,19,36,28,88,86,75,37,75,39,67,32,90,94,28,64,89,36,48,43,79,77,37,89,44,76,56,39,38,25,36,32,40,47,56,30,43,76,84,65,38,45,41,33,36,42,35,38,35,28,66,67,66,19,64,47,73,34,74,42,36,40,45,56,39,67,72,75,71,60,78,126,135,82,79,76,79,76,77,75,78,74,75,72,73,68,78,64,90,60,63,44,49,69,45,47,48,85,53,68,34,46,52,63,36,66,42,60,39,35,41,31,52,76,61,94,69,56,49,60,37,35,22,36,29,41,56,51,97,89,50,69,44,59,39,21,18,36,28,86,87,74,36,76,40,67,31,91,93,28,64,89,36,49,43,80,77,38,89,45,77,56,37,38,25,36,31,40,47,56,30,45,75,83,65,39,46,40,34,35,42,34,39,36,29,66,66,68,19,64,47,73,34,73,42,36,39,44,58,39,67,72,76,71,59,79,127